Protein AF-A0A452SNN5-F1 (afdb_monomer)

Secondary structure (DSSP, 8-state):
-HHHHHHHHHHHHHHHSPPS-----TT---S-TTTTTT----TTTT-----GGGS-GGGTTS---------HHHHHHHHHHHHHHHHHHHHHHHHHHHHHHHHHHS--TT--HHHHHHSPPHHHHHH-TT---------SS--HHHHTTS-HHHHHHHHHHHHHHHHHHHH-HHHHH-HHHHHHHHHHHHHHHHHTT--

Radius of gyration: 30.34 Å; Cα contacts (8 Å, |Δi|>4): 15; chains: 1; bounding box: 54×69×65 Å

Foldseek 3Di:
DPPVVVVVVVVVCVVPDPDPDDPDDPDCPPPDPCPCVPPDDDPVVVPPPDDPPPPDPPVCPPDPDPPDVDPPVVVVVVVVVVVVVVVVVVVVVVVVVVVVVVCVVDVDPDDCVVVVVPDDDPVCVVVPPDDDDDDDDDDPDQDPVNLVVDDPVVNVVVVVVVVVVVVVCVVDVVCVVPVVVVVVVVVVVVVVVVVVVPD

Mean predicted aligned error: 21.78 Å

Sequence (199 aa):
MGKVRGLRARVHQAAVRPAGQAPSDPEWAFMNTDVFAGTKIDPGVLVQKLDPDTRSVASIRRGAEARAVLPKKEKLKLRRERWLQKIEAIKLAEQKRKAERRRRATVVVGDLQPLRDALPELLELEAGSRQPRTRGSVSSRPRPSELSRMSAAQRLQLLEEERARFRELLASPTYRASPLLAIGQQLAQQMQLDGGSEL

pLDDT: mean 75.53, std 18.13, range [40.41, 98.12]

Structure (mmCIF, N/CA/C/O backbone):
data_AF-A0A452SNN5-F1
#
_entry.id   AF-A0A452SNN5-F1
#
loop_
_atom_site.group_PDB
_atom_site.id
_atom_site.type_symbol
_atom_site.label_atom_id
_atom_site.label_alt_id
_atom_site.label_comp_id
_atom_site.label_asym_id
_atom_site.label_entity_id
_atom_site.label_seq_id
_atom_site.pdbx_PDB_ins_code
_atom_site.Cartn_x
_atom_site.Cartn_y
_atom_site.Cartn_z
_atom_site.occupancy
_atom_site.B_iso_or_equiv
_atom_site.auth_seq_id
_atom_site.auth_comp_id
_atom_site.auth_asym_id
_atom_site.auth_atom_id
_atom_site.pdbx_PDB_model_num
ATOM 1 N N . MET A 1 1 ? 26.186 -38.619 -10.088 1.00 56.72 1 MET A N 1
ATOM 2 C CA . MET A 1 1 ? 25.030 -38.331 -9.198 1.00 56.72 1 MET A CA 1
ATOM 3 C C . MET A 1 1 ? 25.377 -38.149 -7.704 1.00 56.72 1 MET A C 1
ATOM 5 O O . MET A 1 1 ? 24.543 -37.627 -6.973 1.00 56.72 1 MET A O 1
ATOM 9 N N . GLY A 1 2 ? 26.579 -38.514 -7.219 1.00 61.28 2 GLY A N 1
ATOM 10 C CA . GLY A 1 2 ? 26.913 -38.482 -5.776 1.00 61.28 2 GLY A CA 1
ATOM 11 C C . GLY A 1 2 ? 27.127 -37.096 -5.141 1.00 61.28 2 GLY A C 1
ATOM 12 O O . GLY A 1 2 ? 26.732 -36.879 -3.999 1.00 61.28 2 GLY A O 1
ATOM 13 N N . LYS A 1 3 ? 27.669 -36.120 -5.885 1.00 67.06 3 LYS A N 1
ATOM 14 C CA . LYS A 1 3 ? 28.031 -34.795 -5.333 1.00 67.06 3 LYS A CA 1
ATOM 15 C C . LYS A 1 3 ? 26.816 -33.972 -4.873 1.00 67.06 3 LYS A C 1
ATOM 17 O O . LYS A 1 3 ? 26.855 -33.322 -3.834 1.00 67.06 3 LYS A O 1
ATOM 22 N N . VAL A 1 4 ? 25.701 -34.061 -5.602 1.00 69.38 4 VAL A N 1
ATOM 23 C CA . VAL A 1 4 ? 24.467 -33.312 -5.294 1.00 69.38 4 VAL A CA 1
ATOM 24 C C . VAL A 1 4 ? 23.698 -33.929 -4.116 1.00 69.38 4 VAL A C 1
ATOM 26 O O . VAL A 1 4 ? 23.000 -33.216 -3.397 1.00 69.38 4 VAL A O 1
ATOM 29 N N . ARG A 1 5 ? 23.828 -35.245 -3.886 1.00 70.00 5 ARG A N 1
ATOM 30 C CA . ARG A 1 5 ? 23.270 -35.909 -2.692 1.00 70.00 5 ARG A CA 1
ATOM 31 C C . ARG A 1 5 ? 24.056 -35.529 -1.437 1.00 70.00 5 ARG A C 1
ATOM 33 O O . ARG A 1 5 ? 23.434 -35.202 -0.433 1.00 70.00 5 AR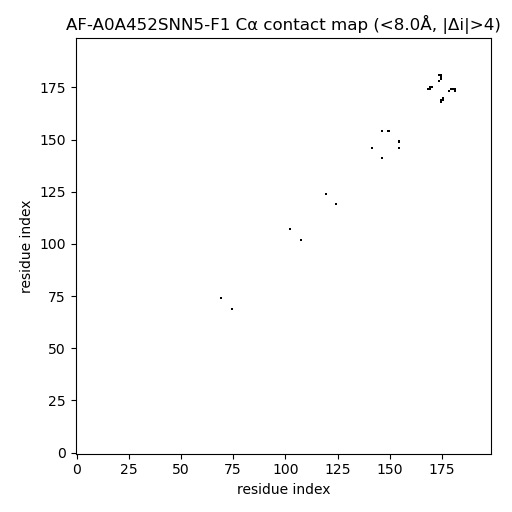G A O 1
ATOM 40 N N . GLY A 1 6 ? 25.388 -35.479 -1.521 1.00 76.31 6 GLY A N 1
ATOM 41 C CA . GLY A 1 6 ? 26.244 -35.049 -0.409 1.00 76.31 6 GLY A CA 1
ATOM 42 C C . GLY A 1 6 ? 25.978 -33.608 0.032 1.00 76.31 6 GLY A C 1
ATOM 43 O O . GLY A 1 6 ? 25.889 -33.337 1.227 1.00 76.31 6 GLY A O 1
ATOM 44 N N . LEU A 1 7 ? 25.765 -32.694 -0.922 1.00 75.75 7 LEU A N 1
ATOM 45 C CA . LEU A 1 7 ? 25.435 -31.302 -0.605 1.00 75.75 7 LEU A CA 1
ATOM 46 C C . LEU A 1 7 ? 24.075 -31.181 0.102 1.00 75.75 7 LEU A C 1
ATOM 48 O O . LEU A 1 7 ? 23.969 -30.495 1.112 1.00 75.75 7 LEU A O 1
ATOM 52 N N . ARG A 1 8 ? 23.049 -31.899 -0.378 1.00 77.06 8 ARG A N 1
ATOM 53 C CA . ARG A 1 8 ? 21.722 -31.909 0.264 1.00 77.06 8 ARG A CA 1
ATOM 54 C C . ARG A 1 8 ? 21.763 -32.500 1.670 1.00 77.06 8 ARG A C 1
ATOM 56 O O . ARG A 1 8 ? 21.151 -31.937 2.568 1.00 77.06 8 ARG A O 1
ATOM 63 N N . ALA A 1 9 ? 22.508 -33.587 1.866 1.00 76.69 9 ALA A N 1
ATOM 64 C CA . ALA A 1 9 ? 22.667 -34.204 3.179 1.00 76.69 9 ALA A CA 1
ATOM 65 C C . ALA A 1 9 ? 23.382 -33.270 4.169 1.00 76.69 9 ALA A C 1
ATOM 67 O O . ALA A 1 9 ? 22.930 -33.138 5.302 1.00 76.69 9 ALA A O 1
ATOM 68 N N . ARG A 1 10 ? 24.434 -32.560 3.734 1.00 75.38 10 ARG A N 1
ATOM 69 C CA . ARG A 1 10 ? 25.135 -31.568 4.569 1.00 75.38 10 ARG A CA 1
ATOM 70 C C . ARG A 1 10 ? 24.244 -30.397 4.970 1.00 75.38 10 ARG A C 1
ATOM 72 O O . ARG A 1 10 ? 24.232 -30.031 6.138 1.00 75.38 10 ARG A O 1
ATOM 79 N N . VAL A 1 11 ? 23.489 -29.835 4.026 1.00 77.81 11 VAL A N 1
ATOM 80 C CA . VAL A 1 11 ? 22.563 -28.726 4.318 1.00 77.81 11 VAL A CA 1
ATOM 81 C C . VAL A 1 11 ? 21.464 -29.180 5.282 1.00 77.81 11 VAL A C 1
ATOM 83 O O . VAL A 1 11 ? 21.156 -28.473 6.235 1.00 77.81 11 VAL A O 1
ATOM 86 N N . HIS A 1 12 ? 20.924 -30.384 5.088 1.00 73.50 12 HIS A N 1
ATOM 87 C CA .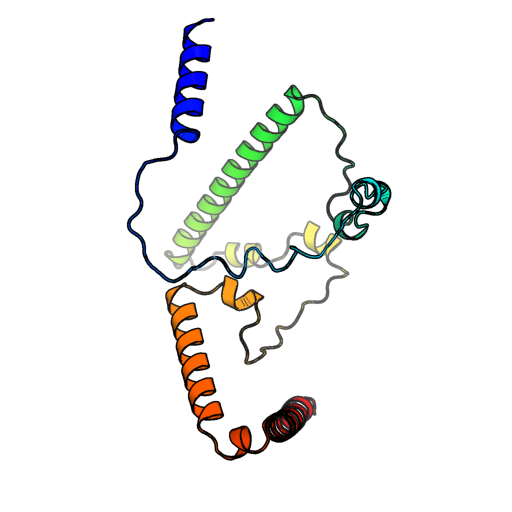 HIS A 1 12 ? 19.915 -30.943 5.985 1.00 73.50 12 HIS A CA 1
ATOM 88 C C . HIS A 1 12 ? 20.475 -31.222 7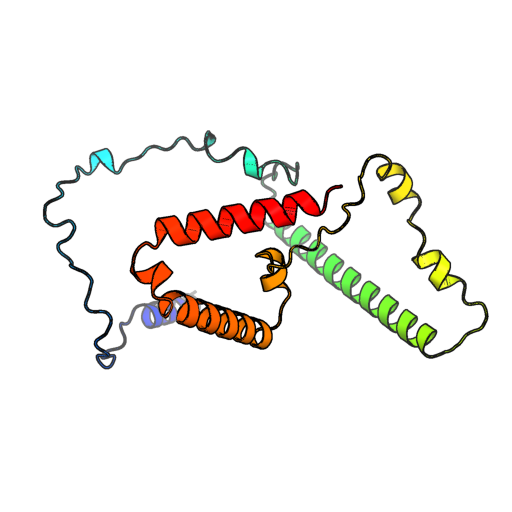.389 1.00 73.50 12 HIS A C 1
ATOM 90 O O . HIS A 1 12 ? 19.832 -30.901 8.379 1.00 73.50 12 HIS A O 1
ATOM 96 N N . GLN A 1 13 ? 21.689 -31.769 7.505 1.00 69.81 13 GLN A N 1
ATOM 97 C CA . GLN A 1 13 ? 22.331 -32.005 8.805 1.00 69.81 13 GLN A CA 1
ATOM 98 C C . GLN A 1 13 ? 22.673 -30.705 9.543 1.00 69.81 13 GLN A C 1
ATOM 100 O O . GLN A 1 13 ? 22.517 -30.651 10.759 1.00 69.81 13 GLN A O 1
ATOM 105 N N . ALA A 1 14 ? 23.090 -29.654 8.831 1.00 68.19 14 ALA A N 1
ATOM 106 C CA . ALA A 1 14 ? 23.338 -28.342 9.430 1.00 68.19 14 ALA A CA 1
ATOM 107 C C . ALA A 1 14 ? 22.052 -27.688 9.963 1.00 68.19 14 ALA A C 1
ATOM 109 O O . ALA A 1 14 ? 22.095 -27.023 10.990 1.00 68.19 14 ALA A O 1
ATOM 110 N N . ALA A 1 15 ? 20.913 -27.908 9.299 1.00 65.75 15 ALA A N 1
ATOM 111 C CA . ALA A 1 15 ? 19.620 -27.385 9.737 1.00 65.75 15 ALA A CA 1
ATOM 112 C C . ALA A 1 15 ? 19.003 -28.173 10.908 1.00 65.75 15 ALA A C 1
ATOM 114 O O . ALA A 1 15 ? 18.197 -27.627 11.653 1.00 65.75 15 ALA A O 1
ATOM 115 N N . VAL A 1 16 ? 19.354 -29.456 11.055 1.00 64.69 16 VAL A N 1
ATOM 116 C CA . VAL A 1 16 ? 18.758 -30.367 12.051 1.00 64.69 16 VAL A CA 1
ATOM 117 C C . VAL A 1 16 ? 19.615 -30.512 13.313 1.00 64.69 16 VAL A C 1
ATOM 119 O O . VAL A 1 16 ? 19.118 -30.984 14.331 1.00 64.69 16 VAL A O 1
ATOM 122 N N . ARG A 1 17 ? 20.892 -30.103 13.299 1.00 49.09 17 ARG A N 1
ATOM 123 C CA . ARG A 1 17 ? 21.737 -30.164 14.499 1.00 49.09 17 ARG A CA 1
ATOM 124 C C . ARG A 1 17 ? 21.291 -29.088 15.503 1.00 49.09 17 ARG A C 1
ATOM 126 O O . ARG A 1 17 ? 21.421 -27.907 15.185 1.00 49.09 17 ARG A O 1
ATOM 133 N N . PRO A 1 18 ? 20.822 -29.452 16.711 1.00 51.62 18 PRO A N 1
ATOM 134 C CA . PRO A 1 18 ? 20.574 -28.466 17.748 1.00 51.62 18 PRO A CA 1
ATOM 135 C C . PRO A 1 18 ? 21.928 -27.894 18.172 1.00 51.62 18 PRO A C 1
ATOM 137 O O . PRO A 1 18 ? 22.824 -28.628 18.598 1.00 51.62 18 PRO A O 1
ATOM 140 N N . ALA A 1 19 ? 22.111 -26.589 17.982 1.00 47.69 19 ALA A N 1
ATOM 141 C CA . ALA A 1 19 ? 23.232 -25.877 18.569 1.00 47.69 19 ALA A CA 1
ATOM 142 C C . ALA A 1 19 ? 23.122 -26.011 20.095 1.00 47.69 19 ALA A C 1
ATOM 144 O O . ALA A 1 19 ? 22.090 -25.687 20.682 1.00 47.69 19 ALA A O 1
ATOM 145 N N . GLY A 1 20 ? 24.163 -26.564 20.716 1.00 49.84 20 GLY A N 1
ATOM 146 C CA . GLY A 1 20 ? 24.264 -26.659 22.164 1.00 49.84 20 GLY A CA 1
ATOM 147 C C . GLY A 1 20 ? 24.297 -25.271 22.805 1.00 49.84 20 GLY A C 1
ATOM 148 O O . GLY A 1 20 ? 24.961 -24.375 22.294 1.00 49.84 20 GLY A O 1
ATOM 149 N N . GLN A 1 21 ? 23.576 -25.164 23.924 1.00 43.16 21 GLN A N 1
ATOM 150 C CA . GLN A 1 21 ? 23.606 -24.106 24.941 1.00 43.16 21 GLN A CA 1
ATOM 151 C C . GLN A 1 21 ? 23.390 -22.665 24.457 1.00 43.16 21 GLN A C 1
ATOM 153 O O . GLN A 1 21 ? 24.320 -21.904 24.210 1.00 43.16 21 GLN A O 1
ATOM 158 N N . ALA A 1 22 ? 22.114 -22.274 24.440 1.00 40.41 22 ALA A N 1
ATOM 159 C CA . ALA A 1 22 ? 21.710 -20.885 24.614 1.00 40.41 22 ALA A CA 1
ATOM 160 C C . ALA A 1 22 ? 21.852 -20.481 26.101 1.00 40.41 22 ALA A C 1
ATOM 162 O O . ALA A 1 22 ? 21.543 -21.304 26.971 1.00 40.41 22 ALA A O 1
ATOM 163 N N . PRO A 1 23 ? 22.298 -19.251 26.416 1.00 40.50 23 PRO A N 1
ATOM 164 C CA . PRO A 1 23 ? 22.186 -18.700 27.760 1.00 40.50 23 PRO A CA 1
ATOM 165 C C . PRO A 1 23 ? 20.707 -18.561 28.145 1.00 40.50 23 PRO A C 1
ATOM 167 O O . PRO A 1 23 ? 19.862 -18.173 27.339 1.00 40.50 23 PRO A O 1
ATOM 170 N N . SER A 1 24 ? 20.401 -18.946 29.380 1.00 49.66 24 SER A N 1
ATOM 171 C CA . SER A 1 24 ? 19.075 -18.896 29.984 1.00 49.66 24 SER A CA 1
ATOM 172 C C . SER A 1 24 ? 18.699 -17.458 30.346 1.00 49.66 24 SER A C 1
ATOM 174 O O . SER A 1 24 ? 19.020 -16.999 31.442 1.00 49.66 24 SER A O 1
ATOM 176 N N . ASP A 1 25 ? 17.998 -16.774 29.447 1.00 41.94 25 ASP A N 1
ATOM 177 C CA . ASP A 1 25 ? 17.208 -15.589 29.787 1.00 41.94 25 ASP A CA 1
ATOM 178 C C . ASP A 1 25 ? 15.858 -16.049 30.380 1.00 41.94 25 ASP A C 1
ATOM 180 O O . ASP A 1 25 ? 15.084 -16.737 29.702 1.00 41.94 25 ASP A O 1
ATOM 184 N N . PRO A 1 26 ? 15.555 -15.737 31.654 1.00 51.69 26 PRO A N 1
ATOM 185 C CA . PRO A 1 26 ? 14.396 -16.267 32.351 1.00 51.69 26 PRO A CA 1
ATOM 186 C C . PRO A 1 26 ? 13.210 -15.312 32.212 1.00 51.69 26 PRO A C 1
ATOM 188 O O . PRO A 1 26 ? 12.861 -14.626 33.161 1.00 51.69 26 PRO A O 1
ATOM 191 N N . GLU A 1 27 ? 12.561 -15.267 31.051 1.00 42.59 27 GLU A N 1
ATOM 192 C CA . GLU A 1 27 ? 11.244 -14.608 30.969 1.00 42.59 27 GLU A CA 1
ATOM 193 C C . GLU A 1 27 ? 10.166 -15.422 30.271 1.00 42.59 27 GLU A C 1
ATOM 195 O O . GLU A 1 27 ? 8.991 -15.105 30.417 1.00 42.59 27 GLU A O 1
ATOM 200 N N . TRP A 1 28 ? 10.500 -16.512 29.582 1.00 46.06 28 TRP A N 1
ATOM 201 C CA . TRP A 1 28 ? 9.495 -17.405 28.999 1.00 46.06 28 TRP A CA 1
ATOM 202 C C . TRP A 1 28 ? 9.578 -18.781 29.650 1.00 46.06 28 TRP A C 1
ATOM 204 O O . TRP A 1 28 ? 9.739 -19.800 28.978 1.00 46.06 28 TRP A O 1
ATOM 214 N N . ALA A 1 29 ? 9.472 -18.812 30.983 1.00 47.50 29 ALA A N 1
ATOM 215 C CA . ALA A 1 29 ? 9.060 -20.028 31.667 1.00 47.50 29 ALA A CA 1
ATOM 216 C C . ALA A 1 29 ? 7.786 -20.513 30.967 1.00 47.50 29 ALA A C 1
ATOM 218 O O . ALA A 1 29 ? 6.795 -19.785 30.908 1.00 47.50 29 ALA A O 1
ATOM 219 N N . PHE A 1 30 ? 7.876 -21.690 30.349 1.00 48.53 30 PHE A N 1
ATOM 220 C CA . PHE A 1 30 ? 6.783 -22.376 29.678 1.00 48.53 30 PHE A CA 1
ATOM 221 C C . PHE A 1 30 ? 5.504 -22.189 30.494 1.00 48.53 30 PHE A C 1
ATOM 223 O O . PHE A 1 30 ? 5.401 -22.687 31.613 1.00 48.53 30 PHE A O 1
ATOM 230 N N . MET A 1 31 ? 4.552 -21.426 29.953 1.00 51.59 31 MET A N 1
ATOM 231 C CA . MET A 1 31 ? 3.215 -21.324 30.521 1.00 51.59 31 MET A CA 1
ATOM 232 C C . MET A 1 31 ? 2.672 -22.752 30.613 1.00 51.59 31 MET A C 1
ATOM 234 O O . MET A 1 31 ? 2.448 -23.368 29.576 1.00 51.59 31 MET A O 1
ATOM 238 N N . ASN A 1 32 ? 2.584 -23.270 31.842 1.00 61.81 32 ASN A N 1
ATOM 239 C CA . ASN A 1 32 ? 2.042 -24.566 32.256 1.00 61.81 32 ASN A CA 1
ATOM 240 C C . ASN A 1 32 ? 1.945 -25.625 31.143 1.00 61.81 32 ASN A C 1
ATOM 242 O O . ASN A 1 32 ? 0.972 -25.674 30.389 1.00 61.81 32 ASN A O 1
ATOM 246 N N . THR A 1 33 ? 2.885 -26.569 31.120 1.00 62.19 33 THR A N 1
ATOM 247 C CA . THR A 1 33 ? 2.745 -27.812 30.337 1.00 62.19 33 THR A CA 1
ATOM 248 C C . THR A 1 33 ? 1.530 -28.655 30.757 1.00 62.19 33 THR A C 1
ATOM 250 O O . THR A 1 33 ? 1.170 -29.593 30.052 1.00 62.19 33 THR A O 1
ATOM 253 N N . ASP A 1 34 ? 0.850 -28.275 31.843 1.00 67.19 34 ASP A N 1
ATOM 254 C CA . ASP A 1 34 ? -0.263 -29.009 32.444 1.00 67.19 34 ASP A CA 1
ATOM 255 C C . ASP A 1 34 ? -1.667 -28.487 32.090 1.00 67.19 34 ASP A C 1
ATOM 257 O O . ASP A 1 34 ? -2.656 -29.027 32.582 1.00 67.19 34 ASP A O 1
ATOM 261 N N . VAL A 1 35 ? -1.814 -27.497 31.196 1.00 72.44 35 VAL A N 1
ATOM 262 C CA . VAL A 1 35 ? -3.151 -26.984 30.801 1.00 72.44 35 VAL A CA 1
ATOM 263 C C . VAL A 1 35 ? -4.044 -28.077 30.182 1.00 72.44 35 VAL A C 1
ATOM 265 O O . VAL A 1 35 ? -5.265 -28.031 30.311 1.00 72.44 35 VAL A O 1
ATOM 268 N N . PHE A 1 36 ? -3.443 -29.095 29.559 1.00 70.06 36 PHE A N 1
ATOM 269 C CA . PHE A 1 36 ? -4.148 -30.203 28.899 1.00 70.06 36 PHE A CA 1
ATOM 270 C C . PHE A 1 36 ? -3.949 -31.563 29.589 1.00 70.06 36 PHE A C 1
ATOM 272 O O . PHE A 1 36 ? -4.380 -32.588 29.063 1.00 70.06 36 PHE A O 1
ATOM 279 N N . ALA A 1 37 ? -3.338 -31.605 30.779 1.00 74.38 37 ALA A N 1
ATOM 280 C CA . ALA A 1 37 ? -3.015 -32.862 31.464 1.00 74.38 37 ALA A CA 1
ATOM 281 C C . ALA A 1 37 ? -4.260 -33.710 31.814 1.00 74.38 37 ALA A C 1
ATOM 283 O O . ALA A 1 37 ? -4.172 -34.931 31.925 1.00 74.38 37 ALA A O 1
ATOM 284 N N . GLY A 1 38 ? -5.436 -33.080 31.936 1.00 73.19 38 GLY A N 1
ATOM 285 C CA . GLY A 1 38 ? -6.717 -33.759 32.166 1.00 73.19 38 GLY A CA 1
ATOM 286 C C . GLY A 1 38 ? -7.549 -34.041 30.910 1.00 73.19 38 GLY A C 1
ATOM 287 O O . GLY A 1 38 ? -8.585 -34.700 31.006 1.00 73.19 38 GLY A O 1
ATOM 288 N N . THR A 1 39 ? -7.149 -33.556 29.730 1.00 78.12 39 THR A N 1
ATOM 289 C CA . THR A 1 39 ? -7.975 -33.702 28.525 1.00 78.12 39 THR A CA 1
ATOM 290 C C . THR A 1 39 ? -7.695 -35.029 27.828 1.00 78.12 39 THR A C 1
ATOM 292 O O . THR A 1 39 ? -6.669 -35.199 27.173 1.00 78.12 39 THR A O 1
ATOM 295 N N . LYS A 1 40 ? -8.631 -35.976 27.937 1.00 81.00 40 LYS A N 1
ATOM 296 C CA . LYS A 1 40 ? -8.633 -37.205 27.133 1.00 81.00 40 LYS A CA 1
ATOM 297 C C . LYS A 1 40 ? -9.310 -36.909 25.798 1.00 81.00 40 LYS A C 1
ATOM 299 O O . LYS A 1 40 ? -10.534 -36.927 25.713 1.00 81.00 40 LYS A O 1
ATOM 304 N N . ILE A 1 41 ? -8.521 -36.591 24.777 1.00 79.56 41 ILE A N 1
ATOM 305 C CA . ILE A 1 41 ? -9.037 -36.385 23.422 1.00 79.56 41 ILE A CA 1
ATOM 306 C C . ILE A 1 41 ? -8.923 -37.708 22.664 1.00 79.56 41 ILE A C 1
ATOM 308 O O . ILE A 1 41 ? -7.826 -38.235 22.490 1.00 79.56 41 ILE A O 1
ATOM 312 N N . ASP A 1 42 ? -10.057 -38.252 22.234 1.00 82.44 42 ASP A N 1
ATOM 313 C CA . ASP A 1 42 ? -10.099 -39.458 21.409 1.00 82.44 42 ASP A CA 1
ATOM 314 C C . ASP A 1 42 ? -9.552 -39.141 19.997 1.00 82.44 42 ASP A C 1
ATOM 316 O O . ASP A 1 42 ? -10.047 -38.200 19.359 1.00 82.44 42 ASP A O 1
ATOM 320 N N . PRO A 1 43 ? -8.547 -39.882 19.479 1.00 76.06 43 PRO A N 1
ATOM 321 C CA . PRO A 1 43 ? -7.979 -39.675 18.143 1.00 76.06 43 PRO A CA 1
ATOM 322 C C . PRO A 1 43 ? -9.020 -39.634 17.014 1.00 76.06 43 PRO A C 1
ATOM 324 O O . PRO A 1 43 ? -8.770 -38.991 15.994 1.00 76.06 43 PRO A O 1
ATOM 327 N N . GLY A 1 44 ? -10.190 -40.263 17.185 1.00 75.75 44 GLY A N 1
ATOM 328 C CA . GLY A 1 44 ? -11.280 -40.217 16.204 1.00 75.75 44 GLY A CA 1
ATOM 329 C C . GLY A 1 44 ? -11.889 -38.822 15.999 1.00 75.75 44 GLY A C 1
ATOM 330 O O . GLY A 1 44 ? -12.291 -38.489 14.885 1.00 75.75 44 GLY A O 1
ATOM 331 N N . VAL A 1 45 ? -11.896 -37.974 17.034 1.00 72.75 45 VAL A N 1
ATOM 332 C CA . VAL A 1 45 ? -12.484 -36.618 16.996 1.00 72.75 45 VAL A CA 1
ATOM 333 C C . VAL A 1 45 ? -11.566 -35.621 16.279 1.00 72.75 45 VAL A C 1
ATOM 335 O O . VAL A 1 45 ? -12.035 -34.647 15.693 1.00 72.75 45 VAL A O 1
ATOM 338 N N . LEU A 1 46 ? -10.253 -35.882 16.256 1.00 73.69 46 LEU A N 1
ATOM 339 C CA . LEU A 1 46 ? -9.282 -35.046 15.538 1.00 73.69 46 LEU A CA 1
ATOM 340 C C . LEU A 1 46 ? -9.381 -35.202 14.018 1.00 73.69 46 LEU A C 1
ATOM 342 O O . LEU A 1 46 ? -8.838 -34.383 13.273 1.00 73.69 46 LEU A O 1
ATOM 346 N N . VAL A 1 47 ? -10.063 -36.240 13.533 1.00 78.62 47 VAL A N 1
ATOM 347 C CA . VAL A 1 47 ? -10.264 -36.459 12.102 1.00 78.62 47 VAL A CA 1
ATOM 348 C C . VAL A 1 47 ? -11.446 -35.613 11.631 1.00 78.62 47 VAL A C 1
ATOM 350 O O . VAL A 1 47 ? -12.500 -36.114 11.248 1.00 78.62 47 VAL A O 1
ATOM 353 N N . GLN A 1 48 ? -11.262 -34.294 11.634 1.00 74.19 48 GLN A N 1
ATOM 354 C CA . GLN A 1 48 ? -12.216 -33.376 11.029 1.00 74.19 48 GLN A CA 1
ATOM 355 C C . GLN A 1 48 ? -12.135 -33.517 9.500 1.00 74.19 48 GLN A C 1
ATOM 357 O O . GLN A 1 48 ? -11.266 -32.941 8.840 1.00 74.19 48 GLN A O 1
ATOM 362 N N . LYS A 1 49 ? -13.031 -34.321 8.918 1.00 71.75 49 LYS A N 1
ATOM 363 C CA . LYS A 1 49 ? -13.231 -34.401 7.465 1.00 71.75 49 LYS A CA 1
ATOM 364 C C . LYS A 1 49 ? -13.927 -33.109 7.011 1.00 71.75 49 LYS A C 1
ATOM 366 O O . LYS A 1 49 ? -15.147 -33.048 6.963 1.00 71.75 49 LYS A O 1
ATOM 371 N N . LEU A 1 50 ? -13.161 -32.046 6.752 1.00 64.75 50 LEU A N 1
ATOM 372 C CA . LEU A 1 50 ? -13.699 -30.865 6.070 1.00 64.75 50 LEU A CA 1
ATOM 373 C C . LEU A 1 50 ? -13.890 -31.180 4.586 1.00 64.75 50 LEU A C 1
ATOM 375 O O . LEU A 1 50 ? -12.918 -31.518 3.905 1.00 64.75 50 LEU A O 1
ATOM 379 N N . ASP A 1 51 ? -15.107 -30.977 4.085 1.00 66.69 51 ASP A N 1
ATOM 380 C CA . ASP A 1 51 ? -15.363 -30.955 2.650 1.00 66.69 51 ASP A CA 1
ATOM 381 C C . ASP A 1 51 ? -14.612 -29.782 1.998 1.00 66.69 51 ASP A C 1
ATOM 383 O O . ASP A 1 51 ? -14.691 -28.642 2.473 1.00 66.69 51 ASP A O 1
ATOM 387 N N . PRO A 1 52 ? -13.870 -30.020 0.904 1.00 60.22 52 PRO A N 1
ATOM 388 C CA . PRO A 1 52 ? -13.044 -28.997 0.266 1.00 60.22 52 PRO A CA 1
ATOM 389 C C . PRO A 1 52 ? -13.855 -27.828 -0.323 1.00 60.22 52 PRO A C 1
ATOM 391 O O . PRO A 1 52 ? -13.291 -26.749 -0.512 1.00 60.22 52 PRO A O 1
ATOM 394 N N . ASP A 1 53 ? -15.161 -28.005 -0.546 1.00 58.38 53 ASP A N 1
ATOM 395 C CA . ASP A 1 53 ? -16.012 -27.048 -1.268 1.00 58.38 53 ASP A CA 1
ATOM 396 C C . ASP A 1 53 ? -16.675 -25.969 -0.399 1.00 58.38 53 ASP A C 1
ATOM 398 O O . ASP A 1 53 ? -17.219 -24.999 -0.923 1.00 58.38 53 ASP A O 1
ATOM 402 N N . THR A 1 54 ? -16.580 -26.045 0.930 1.00 55.28 54 THR A N 1
ATOM 403 C CA . THR A 1 54 ? -17.111 -24.994 1.828 1.00 55.28 54 THR A CA 1
ATOM 404 C C . THR A 1 54 ? -16.084 -23.917 2.187 1.00 55.28 54 THR A C 1
ATOM 406 O O . THR A 1 54 ? -16.376 -22.975 2.929 1.00 55.28 54 THR A O 1
ATOM 409 N N . ARG A 1 55 ? -14.872 -23.977 1.618 1.00 53.75 55 ARG A N 1
ATOM 410 C CA . ARG A 1 55 ? -13.857 -22.930 1.784 1.00 53.75 55 ARG A CA 1
ATOM 411 C C . ARG A 1 55 ? -14.136 -21.728 0.875 1.00 53.75 55 ARG A C 1
ATOM 413 O O . ARG A 1 55 ? -13.594 -21.592 -0.213 1.00 53.75 55 ARG A O 1
ATOM 420 N N . SER A 1 56 ? -14.872 -20.760 1.415 1.00 50.59 56 SER A N 1
ATOM 421 C CA . SER A 1 56 ? -14.794 -19.330 1.065 1.00 50.59 56 SER A CA 1
ATOM 422 C C . SER A 1 56 ? -15.124 -18.927 -0.390 1.00 50.59 56 SER A C 1
ATOM 424 O O . SER A 1 56 ? -14.255 -18.625 -1.207 1.00 50.59 56 SER A O 1
ATOM 426 N N . VAL A 1 57 ? -16.412 -18.711 -0.664 1.00 52.19 57 VAL A N 1
ATOM 427 C CA . VAL A 1 57 ? -16.914 -17.992 -1.859 1.00 52.19 57 VAL A CA 1
ATOM 428 C C . VAL A 1 57 ? -16.351 -16.554 -1.968 1.00 52.19 57 VAL A C 1
ATOM 430 O O . VAL A 1 57 ? -16.350 -15.943 -3.037 1.00 52.19 57 VAL A O 1
ATOM 433 N N . ALA A 1 58 ? -15.810 -16.001 -0.876 1.00 47.47 58 ALA A N 1
ATOM 434 C CA . ALA A 1 58 ? -15.297 -14.632 -0.813 1.00 47.47 58 ALA A CA 1
ATOM 435 C C . ALA A 1 58 ? -13.996 -14.387 -1.607 1.00 47.47 58 ALA A C 1
ATOM 437 O O . ALA A 1 58 ? -13.731 -13.248 -1.986 1.00 47.47 58 ALA A O 1
ATOM 438 N N . SER A 1 59 ? -13.194 -15.417 -1.907 1.00 51.50 59 SER A N 1
ATOM 439 C CA . SER A 1 59 ? -11.920 -15.235 -2.632 1.00 51.50 59 SER A CA 1
ATOM 440 C C . SER A 1 59 ? -12.031 -15.374 -4.160 1.00 51.50 59 SER A C 1
ATOM 442 O O . SER A 1 59 ? -11.093 -15.037 -4.879 1.00 51.50 59 SER A O 1
ATOM 444 N N . ILE A 1 60 ? -13.192 -15.796 -4.676 1.00 49.66 60 ILE A N 1
ATOM 445 C CA . ILE A 1 60 ? -13.405 -16.108 -6.102 1.00 49.66 60 ILE A CA 1
ATOM 446 C C . ILE A 1 60 ? -13.658 -14.847 -6.955 1.00 49.66 60 ILE A C 1
ATOM 448 O O . ILE A 1 60 ? -13.451 -14.857 -8.166 1.00 49.66 60 ILE A O 1
ATOM 452 N N . ARG A 1 61 ? -14.048 -13.712 -6.359 1.00 47.69 61 ARG A N 1
ATOM 453 C CA . ARG A 1 61 ? -14.526 -12.540 -7.125 1.00 47.69 61 ARG A CA 1
ATOM 454 C C . ARG A 1 61 ? -13.450 -11.633 -7.740 1.00 47.69 61 ARG A C 1
ATOM 456 O O . ARG A 1 61 ? -13.799 -10.574 -8.253 1.00 47.69 61 ARG A O 1
ATOM 463 N N . ARG A 1 62 ? -12.159 -11.986 -7.738 1.00 47.69 62 ARG A N 1
ATOM 464 C CA . ARG A 1 62 ? -11.142 -11.149 -8.409 1.00 47.69 62 ARG A CA 1
ATOM 465 C C . ARG A 1 62 ? -10.170 -11.966 -9.258 1.00 47.69 62 ARG A C 1
ATOM 467 O O . ARG A 1 62 ? -9.043 -12.229 -8.855 1.00 47.69 62 ARG A O 1
ATOM 474 N N . GLY A 1 63 ? -10.631 -12.326 -10.456 1.00 46.69 63 GLY A N 1
ATOM 475 C CA . GLY A 1 6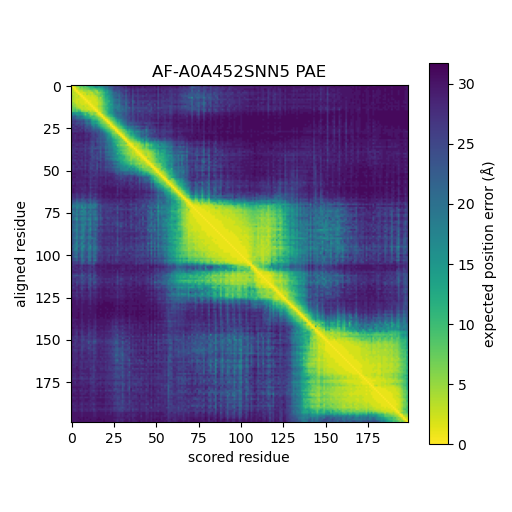3 ? -9.815 -12.911 -11.522 1.00 46.69 63 GLY A CA 1
ATOM 476 C C . GLY A 1 63 ? -10.408 -14.208 -12.052 1.00 46.69 63 GLY A C 1
ATOM 477 O O . GLY A 1 63 ? -9.889 -15.283 -11.762 1.00 46.69 63 GLY A O 1
ATOM 478 N N . ALA A 1 64 ? -11.499 -14.092 -12.810 1.00 42.34 64 ALA A N 1
ATOM 479 C CA . ALA A 1 64 ? -12.190 -15.188 -13.479 1.00 42.34 64 ALA A CA 1
ATOM 480 C C . ALA A 1 64 ? -11.393 -15.713 -14.686 1.00 42.34 64 ALA A C 1
ATOM 482 O O . ALA A 1 64 ? -11.852 -15.682 -15.818 1.00 42.34 64 ALA A O 1
ATOM 483 N N . GLU A 1 65 ? -10.199 -16.230 -14.433 1.00 52.66 65 GLU A N 1
ATOM 484 C CA . GLU A 1 65 ? -9.669 -17.312 -15.245 1.00 52.66 65 GLU A CA 1
ATOM 485 C C . GLU A 1 65 ? -9.501 -18.472 -14.281 1.00 52.66 65 GLU A C 1
ATOM 487 O O . GLU A 1 65 ? -8.566 -18.497 -13.472 1.00 52.66 65 GLU A O 1
ATOM 492 N N . ALA A 1 66 ? -10.466 -19.400 -14.315 1.00 52.56 66 ALA A N 1
ATOM 493 C CA . ALA A 1 66 ? -10.296 -20.726 -13.742 1.00 52.56 66 ALA A CA 1
ATOM 494 C C . ALA A 1 66 ? -8.894 -21.164 -14.147 1.00 52.56 66 ALA A C 1
ATOM 496 O O . ALA A 1 66 ? -8.622 -21.247 -15.342 1.00 52.56 66 ALA A O 1
ATOM 497 N N . ARG A 1 67 ? -7.967 -21.281 -13.184 1.00 56.00 67 ARG A N 1
ATOM 498 C CA . ARG A 1 67 ? -6.558 -21.536 -13.485 1.00 56.00 67 ARG A CA 1
ATOM 499 C C . ARG A 1 67 ? -6.479 -22.908 -14.130 1.00 56.00 67 ARG A C 1
ATOM 501 O O . ARG A 1 67 ? -6.256 -23.895 -13.433 1.00 56.00 67 ARG A O 1
ATOM 508 N N . ALA A 1 68 ? -6.663 -22.949 -15.448 1.00 69.56 68 ALA A N 1
ATOM 509 C CA . ALA A 1 68 ? -6.437 -24.110 -16.268 1.00 69.56 68 ALA A CA 1
ATOM 510 C C . ALA A 1 68 ? -5.070 -24.618 -15.841 1.00 69.56 68 ALA A C 1
ATOM 512 O O . ALA A 1 68 ? -4.126 -23.832 -15.664 1.00 69.56 68 ALA A O 1
ATOM 513 N N . VAL A 1 69 ? -4.982 -25.904 -15.514 1.00 75.75 69 VAL A N 1
ATOM 514 C CA . VAL A 1 69 ? -3.746 -26.485 -15.004 1.00 75.75 69 VAL A CA 1
ATOM 515 C C . VAL A 1 69 ? -2.775 -26.550 -16.179 1.00 75.75 69 VAL A C 1
ATOM 517 O O . VAL A 1 69 ? -2.595 -27.581 -16.808 1.00 75.75 69 VAL A O 1
ATOM 520 N N . LEU A 1 70 ? -2.155 -25.409 -16.492 1.00 78.62 70 LEU A N 1
ATOM 521 C CA . LEU A 1 70 ? -1.253 -25.282 -17.621 1.00 78.62 70 LEU A CA 1
ATOM 522 C C . LEU A 1 70 ? -0.014 -26.147 -17.360 1.00 78.62 70 LEU A C 1
ATOM 524 O O . LEU A 1 70 ? 0.457 -26.223 -16.206 1.00 78.62 70 LEU A O 1
ATOM 528 N N . PRO A 1 71 ? 0.553 -26.774 -18.399 1.00 93.00 71 PRO A N 1
ATOM 529 C CA . PRO A 1 71 ? 1.800 -27.506 -18.289 1.00 93.00 71 PRO A CA 1
ATOM 530 C C . PRO A 1 71 ? 2.923 -26.603 -17.758 1.00 93.00 71 PRO A C 1
ATOM 532 O O . PRO A 1 71 ? 2.979 -25.392 -17.989 1.00 93.00 71 PRO A O 1
ATOM 535 N N . LYS A 1 72 ? 3.870 -27.201 -17.022 1.00 92.56 72 LYS A N 1
ATOM 536 C CA . LYS A 1 72 ? 4.975 -26.484 -16.349 1.00 92.56 72 LYS A CA 1
ATOM 537 C C . LYS A 1 72 ? 5.778 -25.584 -17.302 1.00 92.56 72 LYS A C 1
ATOM 539 O O . LYS A 1 72 ? 6.240 -24.524 -16.882 1.00 92.56 72 LYS A O 1
ATOM 544 N N . LYS A 1 73 ? 5.920 -25.990 -18.571 1.00 94.69 73 LYS A N 1
ATOM 545 C CA . LYS A 1 73 ? 6.607 -25.219 -19.622 1.00 94.69 73 LYS A CA 1
ATOM 546 C C . LYS A 1 73 ? 5.896 -23.894 -19.914 1.00 94.69 73 LYS A C 1
ATOM 548 O O . LYS A 1 73 ? 6.548 -22.856 -19.933 1.00 94.69 73 LYS A O 1
ATOM 553 N N . GLU A 1 74 ? 4.578 -23.915 -20.068 1.00 92.81 74 GLU A N 1
ATOM 554 C CA . GLU A 1 74 ? 3.775 -22.712 -20.324 1.00 92.81 74 GLU A CA 1
ATOM 555 C C . GLU A 1 74 ? 3.756 -21.789 -19.110 1.00 92.81 74 GLU A C 1
ATOM 557 O O . GLU A 1 74 ? 3.985 -20.591 -19.237 1.00 92.81 74 GLU A O 1
ATOM 562 N N . LYS A 1 75 ? 3.635 -22.349 -17.901 1.00 93.75 75 LYS A N 1
ATOM 563 C CA . LYS A 1 75 ? 3.737 -21.563 -16.661 1.00 93.75 75 LYS A CA 1
ATOM 564 C C . LYS A 1 75 ? 5.077 -20.833 -16.536 1.00 93.75 75 LYS A C 1
ATOM 566 O O . LYS A 1 75 ? 5.112 -19.727 -16.004 1.00 93.75 75 LYS A O 1
ATOM 571 N N . LEU A 1 76 ? 6.178 -21.435 -16.990 1.00 94.94 76 LEU A N 1
ATOM 572 C CA . LEU A 1 76 ? 7.493 -20.791 -16.971 1.00 94.94 76 LEU A CA 1
ATOM 573 C C . LEU A 1 76 ? 7.601 -19.677 -18.022 1.00 94.94 76 LEU A C 1
ATOM 575 O O . LEU A 1 76 ? 8.124 -18.609 -17.706 1.00 94.94 76 LEU A O 1
ATOM 579 N N . LYS A 1 77 ? 7.072 -19.899 -19.233 1.00 96.44 77 LYS A N 1
ATOM 580 C CA . LYS A 1 77 ? 7.006 -18.874 -20.288 1.00 96.44 77 LYS A CA 1
ATOM 581 C C . LYS A 1 77 ? 6.189 -17.666 -19.839 1.00 96.44 77 LYS A C 1
ATOM 583 O O . LYS A 1 77 ? 6.723 -16.564 -19.820 1.00 96.44 77 LYS A O 1
ATOM 588 N N . LEU A 1 78 ? 4.987 -17.896 -19.311 1.00 95.38 78 LEU A N 1
ATOM 589 C CA . LEU A 1 78 ? 4.126 -16.838 -18.779 1.00 95.38 78 LEU A CA 1
ATOM 590 C C . LEU A 1 78 ? 4.796 -16.058 -17.645 1.00 95.38 78 LEU A C 1
ATOM 592 O O . LEU A 1 78 ? 4.656 -14.843 -17.555 1.00 95.38 78 LEU A O 1
ATOM 596 N N . ARG A 1 79 ? 5.549 -16.730 -16.763 1.00 95.50 79 ARG A N 1
ATOM 597 C CA . ARG A 1 79 ? 6.329 -16.032 -15.727 1.00 95.50 79 ARG A CA 1
ATOM 598 C C . ARG A 1 79 ? 7.395 -15.130 -16.340 1.00 95.50 79 ARG A C 1
ATOM 600 O O . ARG A 1 79 ? 7.541 -14.002 -15.880 1.00 95.50 79 ARG A O 1
ATOM 607 N N . ARG A 1 80 ? 8.122 -15.608 -17.354 1.00 97.25 80 ARG A N 1
ATOM 608 C CA . ARG A 1 80 ? 9.143 -14.822 -18.059 1.00 97.25 80 ARG A CA 1
ATOM 609 C C . ARG A 1 80 ? 8.522 -13.630 -18.783 1.00 97.25 80 ARG A C 1
ATOM 611 O O . ARG A 1 80 ? 9.037 -12.530 -18.654 1.00 97.25 80 ARG A O 1
ATOM 618 N N . GLU A 1 81 ? 7.422 -13.834 -19.493 1.00 97.12 81 GLU A N 1
ATOM 619 C CA . GLU A 1 81 ? 6.708 -12.778 -20.217 1.00 97.12 81 GLU A CA 1
ATOM 620 C C . GLU A 1 81 ? 6.178 -11.713 -19.261 1.00 97.12 81 GLU A C 1
ATOM 622 O O . GLU A 1 81 ? 6.492 -10.541 -19.425 1.00 97.12 81 GLU A O 1
ATOM 627 N N . ARG A 1 82 ? 5.492 -12.114 -18.183 1.00 97.12 82 ARG A N 1
ATOM 628 C CA . ARG A 1 82 ? 5.032 -11.182 -17.139 1.00 97.12 82 ARG A CA 1
ATOM 629 C C . ARG A 1 82 ? 6.189 -10.423 -16.492 1.00 97.12 82 ARG A C 1
ATOM 631 O O . ARG A 1 82 ? 6.050 -9.255 -16.143 1.00 97.12 82 ARG A O 1
ATOM 638 N N . TRP A 1 83 ? 7.333 -11.080 -16.312 1.00 97.44 83 TRP A N 1
ATOM 639 C CA . TRP A 1 83 ? 8.534 -10.438 -15.786 1.00 97.44 83 TRP A CA 1
ATOM 640 C C . TRP A 1 83 ? 9.109 -9.403 -16.762 1.00 97.44 83 TRP A C 1
ATOM 642 O O . TRP A 1 83 ? 9.433 -8.295 -16.342 1.00 97.44 83 TRP A O 1
ATOM 652 N N . LEU A 1 84 ? 9.186 -9.726 -18.057 1.00 98.00 84 LEU A N 1
ATOM 653 C CA . LEU A 1 84 ? 9.627 -8.796 -19.100 1.00 98.00 84 LEU A CA 1
ATOM 654 C C . LEU A 1 84 ? 8.675 -7.602 -19.230 1.00 98.00 84 LEU A C 1
ATOM 656 O O . LEU A 1 84 ? 9.136 -6.467 -19.168 1.00 98.00 84 LEU A O 1
ATOM 660 N N . GLN A 1 85 ? 7.364 -7.846 -19.268 1.00 97.50 85 GLN A N 1
ATOM 661 C CA . GLN A 1 85 ? 6.336 -6.799 -19.268 1.00 97.50 85 GLN A CA 1
ATOM 662 C C . GLN A 1 85 ? 6.472 -5.873 -18.058 1.00 97.50 85 GLN A C 1
ATOM 664 O O . GLN A 1 85 ? 6.394 -4.654 -18.188 1.00 97.50 85 GLN A O 1
ATOM 669 N N . LYS A 1 86 ? 6.730 -6.430 -16.868 1.00 98.12 86 LYS A N 1
ATOM 670 C CA . LYS A 1 86 ? 6.964 -5.627 -15.663 1.00 98.12 86 LYS A CA 1
ATOM 671 C C . LYS A 1 86 ? 8.213 -4.753 -15.799 1.00 98.12 86 LYS A C 1
ATOM 673 O O . LYS A 1 86 ? 8.176 -3.590 -15.408 1.00 98.12 86 LYS A O 1
ATOM 678 N N . ILE A 1 87 ? 9.306 -5.292 -16.339 1.00 97.56 87 ILE A N 1
ATOM 679 C CA . ILE A 1 87 ? 10.532 -4.519 -16.589 1.00 97.56 87 ILE A CA 1
ATOM 680 C C . ILE A 1 87 ? 10.259 -3.388 -17.583 1.00 97.56 87 ILE A C 1
ATOM 682 O O . ILE A 1 87 ? 10.673 -2.256 -17.345 1.00 97.56 87 ILE A O 1
ATOM 686 N N . GLU A 1 88 ? 9.572 -3.677 -18.684 1.00 97.56 88 GLU A N 1
ATOM 687 C CA . GLU A 1 88 ? 9.226 -2.687 -19.706 1.00 97.56 88 GLU A CA 1
ATOM 688 C C . GLU A 1 88 ? 8.326 -1.587 -19.141 1.00 97.56 88 GLU A C 1
ATOM 690 O O . GLU A 1 88 ? 8.624 -0.410 -19.329 1.00 97.56 88 GLU A O 1
ATOM 695 N N . ALA A 1 89 ? 7.306 -1.945 -18.357 1.00 97.31 89 ALA A N 1
ATOM 696 C CA . ALA A 1 89 ? 6.436 -0.985 -17.684 1.00 97.31 89 ALA A CA 1
ATOM 697 C C . ALA A 1 89 ? 7.217 -0.059 -16.735 1.00 97.31 89 ALA A C 1
ATOM 699 O O . ALA A 1 89 ? 6.999 1.152 -16.741 1.00 97.31 89 ALA A O 1
ATOM 700 N N . ILE A 1 90 ? 8.169 -0.601 -15.962 1.00 97.06 90 ILE A N 1
ATOM 701 C CA . ILE A 1 90 ? 9.043 0.200 -15.088 1.00 97.06 90 ILE A CA 1
ATOM 702 C C . ILE A 1 90 ? 9.915 1.144 -15.921 1.00 97.06 90 ILE A C 1
ATOM 704 O O . ILE A 1 90 ? 9.963 2.335 -15.628 1.00 97.06 90 ILE A O 1
ATOM 708 N N . LYS A 1 91 ? 10.551 0.650 -16.992 1.00 97.94 91 LYS A N 1
ATOM 709 C CA . LYS A 1 91 ? 11.378 1.479 -17.886 1.00 97.94 91 LYS A CA 1
ATOM 710 C C . LYS A 1 91 ? 10.575 2.615 -18.515 1.00 97.94 91 LYS A C 1
ATOM 712 O O . LYS A 1 91 ? 11.046 3.749 -18.541 1.00 97.94 91 LYS A O 1
ATOM 717 N N . LEU A 1 92 ? 9.367 2.332 -19.002 1.00 97.19 92 LEU A N 1
ATOM 718 C CA . LEU A 1 92 ? 8.480 3.341 -19.582 1.00 97.19 92 LEU A CA 1
ATOM 719 C C . LEU A 1 92 ? 8.063 4.382 -18.536 1.00 97.19 92 LEU A C 1
ATOM 721 O O . LEU A 1 92 ? 8.132 5.580 -18.807 1.00 97.19 92 LEU A O 1
ATOM 725 N N . ALA A 1 93 ? 7.697 3.951 -17.326 1.00 95.19 93 ALA A N 1
ATOM 726 C CA . ALA A 1 93 ? 7.362 4.857 -16.230 1.00 95.19 93 ALA A CA 1
ATOM 727 C C . ALA A 1 93 ? 8.556 5.744 -15.824 1.00 95.19 93 ALA A C 1
ATOM 729 O O . ALA A 1 93 ? 8.400 6.948 -15.619 1.00 95.19 93 ALA A O 1
ATOM 730 N N . GLU A 1 94 ? 9.767 5.184 -15.763 1.00 96.56 94 GLU A N 1
ATOM 731 C CA . GLU A 1 94 ? 10.995 5.935 -15.483 1.00 96.56 94 GLU A CA 1
ATOM 732 C C . GLU A 1 94 ? 11.326 6.949 -16.582 1.00 96.56 94 GLU A C 1
ATOM 734 O O . GLU A 1 94 ? 11.690 8.089 -16.278 1.00 96.56 94 GLU A O 1
ATOM 739 N N . GLN A 1 95 ? 11.166 6.571 -17.854 1.00 95.94 95 GLN A N 1
ATOM 740 C CA . GLN A 1 95 ? 11.347 7.479 -18.986 1.00 95.94 95 GLN A CA 1
ATOM 741 C C . GLN A 1 95 ? 10.346 8.635 -18.942 1.00 95.94 95 GLN A C 1
ATOM 743 O O . GLN A 1 95 ? 10.769 9.789 -19.039 1.00 95.94 95 GLN A O 1
ATOM 748 N N . LYS A 1 96 ? 9.055 8.349 -18.716 1.00 91.94 96 LYS A N 1
ATOM 749 C CA . LYS A 1 96 ? 8.010 9.373 -18.544 1.00 91.94 96 LYS A CA 1
ATOM 750 C C . LYS A 1 96 ? 8.360 10.329 -17.404 1.00 91.94 96 LYS A C 1
ATOM 752 O O . LYS A 1 96 ? 8.414 11.536 -17.617 1.00 91.94 96 LYS A O 1
ATOM 757 N N . ARG A 1 97 ? 8.736 9.803 -16.234 1.00 91.94 97 ARG A N 1
ATOM 758 C CA . ARG A 1 97 ? 9.155 10.610 -15.074 1.00 91.94 97 ARG A CA 1
ATOM 759 C C . ARG A 1 97 ? 10.373 11.486 -15.375 1.00 91.94 97 ARG A C 1
ATOM 761 O O . ARG A 1 97 ? 10.449 12.627 -14.924 1.00 91.94 97 ARG A O 1
ATOM 768 N N . LYS A 1 98 ? 11.366 10.971 -16.108 1.00 94.12 98 LYS A N 1
ATOM 769 C CA . LYS A 1 98 ? 12.555 11.745 -16.500 1.00 94.12 98 LYS A CA 1
ATOM 770 C C . LYS A 1 98 ? 12.200 12.847 -17.498 1.00 94.12 98 LYS A C 1
ATOM 772 O O . LYS A 1 98 ? 12.709 13.957 -17.360 1.00 94.12 98 LYS A O 1
ATOM 777 N N . ALA A 1 99 ? 11.345 12.552 -18.475 1.00 89.62 99 ALA A N 1
ATOM 778 C CA . ALA A 1 99 ? 10.852 13.533 -19.435 1.00 89.62 99 ALA A CA 1
ATOM 779 C C . ALA A 1 99 ? 10.051 14.636 -18.732 1.00 89.62 99 ALA A C 1
ATOM 781 O O . ALA A 1 99 ? 10.332 15.811 -18.935 1.00 89.62 99 ALA A O 1
ATOM 782 N N . GLU A 1 100 ? 9.148 14.267 -17.828 1.00 87.56 100 GLU A N 1
ATOM 783 C CA . GLU A 1 100 ? 8.372 15.201 -17.015 1.00 87.56 100 GLU A CA 1
ATOM 784 C C . GLU A 1 100 ? 9.273 16.088 -16.146 1.00 87.56 100 GLU A C 1
ATOM 786 O O . GLU A 1 100 ? 9.093 17.298 -16.104 1.00 87.56 100 GLU A O 1
ATOM 791 N N . ARG A 1 101 ? 10.306 15.526 -15.506 1.00 87.75 101 ARG A N 1
ATOM 792 C CA . ARG A 1 101 ? 11.298 16.315 -14.755 1.00 87.75 101 ARG A CA 1
ATOM 793 C C . ARG A 1 101 ? 12.046 17.310 -15.633 1.00 87.75 101 ARG A C 1
ATOM 795 O O . ARG A 1 101 ? 12.249 18.440 -15.209 1.00 87.75 101 ARG A O 1
ATOM 802 N N . ARG A 1 102 ? 12.456 16.899 -16.838 1.00 88.62 102 ARG A N 1
ATOM 803 C CA . ARG A 1 102 ? 13.111 17.795 -17.803 1.00 88.62 102 ARG A CA 1
ATOM 804 C C . ARG A 1 102 ? 12.173 18.928 -18.209 1.00 88.62 102 ARG A C 1
ATOM 806 O O . ARG A 1 102 ? 12.585 20.074 -18.136 1.00 88.62 102 ARG A O 1
ATOM 813 N N . ARG A 1 103 ? 10.915 18.606 -18.524 1.00 85.12 103 ARG A N 1
ATOM 814 C CA . ARG A 1 103 ? 9.866 19.584 -18.849 1.00 85.12 103 ARG A CA 1
ATOM 815 C C . ARG A 1 103 ? 9.578 20.529 -17.688 1.00 85.12 103 ARG A C 1
ATOM 817 O O . ARG A 1 103 ? 9.447 21.712 -17.909 1.00 85.12 103 ARG A O 1
ATOM 824 N N . ARG A 1 104 ? 9.535 20.047 -16.444 1.00 82.44 104 ARG A N 1
ATOM 825 C CA . ARG A 1 104 ? 9.358 20.907 -15.260 1.00 82.44 104 ARG A CA 1
ATOM 826 C C . ARG A 1 104 ? 10.557 21.823 -15.011 1.00 82.44 104 ARG A C 1
ATOM 828 O O . ARG A 1 104 ? 10.379 22.913 -14.488 1.00 82.44 104 ARG A O 1
ATOM 835 N N . ALA A 1 105 ? 11.765 21.374 -15.355 1.00 82.81 105 ALA A N 1
ATOM 836 C CA . ALA A 1 105 ? 12.981 22.172 -15.216 1.00 82.81 105 ALA A CA 1
ATOM 837 C C . ALA A 1 105 ? 13.101 23.254 -16.301 1.00 82.81 105 ALA A C 1
ATOM 839 O O . ALA A 1 105 ? 13.670 24.312 -16.054 1.00 82.81 105 ALA A O 1
ATOM 840 N N . THR A 1 106 ? 12.562 23.007 -17.495 1.00 80.00 106 THR A N 1
ATOM 841 C CA . THR A 1 106 ? 12.491 23.995 -18.573 1.00 80.00 106 THR A CA 1
ATOM 842 C C . THR A 1 106 ? 11.122 24.664 -18.560 1.00 80.00 106 THR A C 1
ATOM 844 O O . THR A 1 106 ? 10.148 24.038 -18.955 1.00 80.00 106 THR A O 1
ATOM 847 N N . VAL A 1 107 ? 11.014 25.933 -18.164 1.00 72.38 107 VAL A N 1
ATOM 848 C CA . VAL A 1 107 ? 9.751 26.680 -18.314 1.00 72.38 107 VAL A CA 1
ATOM 849 C C . VAL A 1 107 ? 9.519 26.947 -19.804 1.00 72.38 107 VAL A C 1
ATOM 851 O O . VAL A 1 107 ? 9.886 27.988 -20.341 1.00 72.38 107 VAL A O 1
ATOM 854 N N . VAL A 1 108 ? 8.980 25.950 -20.502 1.00 73.69 108 VAL A N 1
ATOM 855 C CA . VAL A 1 108 ? 8.628 26.031 -21.917 1.00 73.69 108 VAL A CA 1
ATOM 856 C C . VAL A 1 108 ? 7.234 26.633 -21.990 1.00 73.69 108 VAL A C 1
ATOM 858 O O . VAL A 1 108 ? 6.248 25.985 -21.634 1.00 73.69 108 VAL A O 1
ATOM 861 N N . VAL A 1 109 ? 7.148 27.889 -22.427 1.00 79.06 109 VAL A N 1
ATOM 862 C CA . VAL A 1 109 ? 5.863 28.537 -22.709 1.00 79.06 109 VAL A CA 1
ATOM 863 C C . VAL A 1 109 ? 5.150 27.723 -23.793 1.00 79.06 109 VAL A C 1
ATOM 865 O O . VAL A 1 109 ? 5.670 27.571 -24.895 1.00 79.06 109 VAL A O 1
ATOM 868 N N . GLY A 1 110 ? 3.971 27.182 -23.472 1.00 78.75 110 GLY A N 1
ATOM 869 C CA . GLY A 1 110 ? 3.123 26.468 -24.432 1.00 78.75 110 GLY A CA 1
ATOM 870 C C . GLY A 1 110 ? 3.301 24.947 -24.515 1.00 78.75 110 GLY A C 1
ATOM 871 O O . GLY A 1 110 ? 2.814 24.353 -25.475 1.00 78.75 110 GLY A O 1
ATOM 872 N N . ASP A 1 111 ? 3.950 24.283 -23.547 1.00 80.56 111 ASP A N 1
ATOM 873 C CA . ASP A 1 111 ? 3.905 22.813 -23.492 1.00 80.56 111 ASP A CA 1
ATOM 874 C C . ASP A 1 111 ? 2.459 22.333 -23.246 1.00 80.56 111 ASP A C 1
ATOM 876 O O . ASP A 1 111 ? 1.876 22.570 -22.189 1.00 80.56 111 ASP A O 1
ATOM 880 N N . LEU A 1 112 ? 1.867 21.668 -24.243 1.00 83.81 112 LEU A N 1
ATOM 881 C CA . LEU A 1 112 ? 0.501 21.131 -24.190 1.00 83.81 112 LEU A CA 1
ATOM 882 C C . LEU A 1 112 ? 0.436 19.729 -23.568 1.00 83.81 112 LEU A C 1
ATOM 884 O O . LEU A 1 112 ? -0.653 19.197 -23.349 1.00 83.81 112 LEU A O 1
ATOM 888 N N . GLN A 1 113 ? 1.581 19.099 -23.304 1.00 82.38 113 GLN A N 1
ATOM 889 C CA . GLN A 1 113 ? 1.632 17.753 -22.735 1.00 82.38 113 GLN A CA 1
ATOM 890 C C . GLN A 1 113 ? 1.015 17.648 -21.334 1.00 82.38 113 GLN A C 1
ATOM 892 O O . GLN A 1 113 ? 0.258 16.704 -21.132 1.00 82.38 113 GLN A O 1
ATOM 897 N N . PRO A 1 114 ? 1.209 18.607 -20.404 1.00 85.62 114 PRO A N 1
ATOM 898 C CA . PRO A 1 114 ? 0.539 18.577 -19.105 1.00 85.62 114 PRO A CA 1
ATOM 899 C C . PRO A 1 114 ? -0.988 18.527 -19.211 1.00 85.62 114 PRO A C 1
ATOM 901 O O . PRO A 1 114 ? -1.635 17.867 -18.406 1.00 85.62 114 PRO A O 1
ATOM 904 N N . LEU A 1 115 ? -1.568 19.193 -20.219 1.00 84.81 115 LEU A N 1
ATOM 905 C CA . LEU A 1 115 ? -3.010 19.146 -20.465 1.00 84.81 115 LEU A CA 1
ATOM 906 C C . LEU A 1 115 ? -3.440 17.775 -20.988 1.00 84.81 115 LEU A C 1
ATOM 908 O O . LEU A 1 115 ? -4.449 17.252 -20.538 1.00 84.81 115 LEU A O 1
ATOM 912 N N . ARG A 1 116 ? -2.670 17.171 -21.899 1.00 83.44 116 ARG A N 1
ATOM 913 C CA . ARG A 1 116 ? -2.956 15.821 -22.412 1.00 83.44 116 ARG A CA 1
ATOM 914 C C . ARG A 1 116 ? -2.848 14.758 -21.322 1.00 83.44 116 ARG A C 1
ATOM 916 O O . ARG A 1 116 ? -3.718 13.905 -21.244 1.00 83.44 116 ARG A O 1
ATOM 923 N N . ASP A 1 117 ? -1.826 14.847 -20.475 1.00 83.94 117 ASP A N 1
ATOM 924 C CA . ASP A 1 117 ? -1.594 13.908 -19.373 1.00 83.94 117 ASP A CA 1
ATOM 925 C C . ASP A 1 117 ? -2.659 14.034 -18.262 1.00 83.94 117 ASP A C 1
ATOM 927 O O . ASP A 1 117 ? -2.904 13.078 -17.528 1.00 83.94 117 ASP A O 1
ATOM 931 N N . ALA A 1 118 ? -3.292 15.206 -18.120 1.00 83.81 118 ALA A N 1
ATOM 932 C CA . ALA A 1 118 ? -4.365 15.444 -17.153 1.00 83.81 118 ALA A CA 1
ATOM 933 C C . ALA A 1 118 ? -5.754 14.995 -17.646 1.00 83.81 118 ALA A C 1
ATOM 935 O O . ALA A 1 118 ? -6.699 14.954 -16.852 1.00 83.81 118 ALA A O 1
ATOM 936 N N . LEU A 1 119 ? -5.897 14.684 -18.937 1.00 86.62 119 LEU A N 1
ATOM 937 C CA . LEU A 1 119 ? -7.146 14.205 -19.518 1.00 86.62 119 LEU A CA 1
ATOM 938 C C . LEU A 1 119 ? -7.212 12.669 -19.452 1.00 86.62 119 LEU A C 1
ATOM 940 O O . LEU A 1 119 ? -6.213 12.005 -19.720 1.00 86.62 119 LEU A O 1
ATOM 944 N N . PRO A 1 120 ? -8.376 12.086 -19.116 1.00 78.44 120 PRO A N 1
ATOM 945 C CA . PRO A 1 120 ? -8.562 10.638 -19.158 1.00 78.44 120 PRO A CA 1
ATOM 946 C C . PRO A 1 120 ? -8.447 10.109 -20.594 1.00 78.44 120 PRO A C 1
ATOM 948 O O . PRO A 1 120 ? -8.869 10.771 -21.547 1.00 78.44 120 PRO A O 1
ATOM 951 N N . GLU A 1 121 ? -7.908 8.898 -20.753 1.00 81.38 121 GLU A N 1
ATOM 952 C CA . GLU A 1 121 ? -7.879 8.238 -22.060 1.00 81.38 121 GLU A CA 1
ATOM 953 C C . GLU A 1 121 ? -9.314 7.888 -22.498 1.00 81.38 121 GLU A C 1
ATOM 955 O O . GLU A 1 121 ? -10.162 7.532 -21.679 1.00 81.38 121 GLU A O 1
ATOM 960 N N . LEU A 1 122 ? -9.616 7.974 -23.799 1.00 76.81 122 LEU A N 1
ATOM 961 C CA . LEU A 1 122 ? -10.979 7.763 -24.323 1.00 76.81 122 LEU A CA 1
ATOM 962 C C . LEU A 1 122 ? -11.563 6.388 -23.937 1.00 76.81 122 LEU A C 1
ATOM 964 O O . LEU A 1 122 ? -12.761 6.272 -23.695 1.00 76.81 122 LEU A O 1
ATOM 968 N N . LEU A 1 123 ? -10.702 5.376 -23.794 1.00 74.38 123 LEU A N 1
ATOM 969 C CA . LEU A 1 123 ? -11.062 4.032 -23.333 1.00 74.38 123 LEU A CA 1
ATOM 970 C C . LEU A 1 123 ? -11.543 4.018 -21.867 1.00 74.38 123 LEU A C 1
ATOM 972 O O . LEU A 1 123 ? -12.450 3.269 -21.505 1.00 74.38 123 LEU A O 1
ATOM 976 N N . GLU A 1 124 ? -10.951 4.857 -21.012 1.00 69.06 124 GLU A N 1
ATOM 977 C CA . GLU A 1 124 ? -11.332 4.986 -19.601 1.00 69.06 124 GLU A CA 1
ATOM 978 C C . GLU A 1 124 ? -12.668 5.717 -19.443 1.00 69.06 124 GLU A C 1
ATOM 980 O O . GLU A 1 124 ? -13.442 5.407 -18.537 1.00 69.06 124 GLU A O 1
ATOM 985 N N . LEU A 1 125 ? -12.966 6.660 -20.343 1.00 66.38 125 LEU A N 1
ATOM 986 C CA . LEU A 1 125 ? -14.248 7.365 -20.376 1.00 66.38 125 LEU A CA 1
ATOM 987 C C . LEU A 1 125 ? -15.403 6.440 -20.774 1.00 66.38 125 LEU A C 1
ATOM 989 O O . LEU A 1 125 ? -16.475 6.515 -20.173 1.00 66.38 125 LEU A O 1
ATOM 993 N N . GLU A 1 126 ? -15.179 5.536 -21.727 1.00 70.25 126 GLU A N 1
ATOM 994 C CA . GLU A 1 126 ? -16.180 4.552 -22.152 1.00 70.25 126 GLU A CA 1
ATOM 995 C C . GLU A 1 126 ? -16.473 3.524 -21.041 1.00 70.25 126 GLU A C 1
ATOM 997 O O . GLU A 1 126 ? -17.629 3.186 -20.778 1.00 70.25 126 GLU A O 1
ATOM 1002 N N . ALA A 1 127 ? -15.442 3.101 -20.301 1.00 65.69 127 ALA A N 1
ATOM 1003 C CA . ALA A 1 127 ? -15.575 2.191 -19.160 1.00 65.69 127 ALA A CA 1
ATOM 1004 C C . ALA A 1 127 ? -16.087 2.865 -17.863 1.00 65.69 127 ALA A C 1
ATOM 1006 O O . ALA A 1 127 ? -16.542 2.183 -16.940 1.00 65.69 127 ALA A O 1
ATOM 1007 N N . GLY A 1 128 ? -15.996 4.196 -17.765 1.00 54.50 128 GLY A N 1
ATOM 1008 C CA . GLY A 1 128 ? -16.088 4.964 -16.519 1.00 54.50 128 GLY A CA 1
ATOM 1009 C C . GLY A 1 128 ? -17.457 5.545 -16.149 1.00 54.50 128 GLY A C 1
ATOM 1010 O O . GLY A 1 128 ? -17.563 6.188 -15.104 1.00 54.50 128 GLY A O 1
ATOM 1011 N N . SER A 1 129 ? -18.525 5.309 -16.919 1.00 54.97 129 SER A N 1
ATOM 1012 C CA . SER A 1 129 ? -19.861 5.897 -16.664 1.00 54.97 129 SER A CA 1
ATOM 1013 C C . SER A 1 129 ? -20.534 5.478 -15.337 1.00 54.97 129 SER A C 1
ATOM 1015 O O . SER A 1 129 ? -21.643 5.917 -15.039 1.00 54.97 129 SER A O 1
ATOM 1017 N N . ARG A 1 130 ? -19.888 4.641 -14.507 1.00 54.91 130 ARG A N 1
ATOM 1018 C CA . ARG A 1 130 ? -20.461 4.062 -13.276 1.00 54.91 130 ARG A CA 1
ATOM 1019 C C . ARG A 1 130 ? -19.534 4.039 -12.052 1.00 54.91 130 ARG A C 1
ATOM 1021 O O . ARG A 1 130 ? -19.681 3.149 -11.215 1.00 54.91 130 ARG A O 1
ATOM 1028 N N . GLN A 1 131 ? -18.591 4.970 -11.889 1.00 49.38 131 GLN A N 1
ATOM 1029 C CA . GLN A 1 131 ? -17.830 5.046 -10.628 1.00 49.38 131 GLN A CA 1
ATOM 1030 C C . GLN A 1 131 ? -18.049 6.348 -9.841 1.00 49.38 131 GLN A C 1
ATOM 1032 O O . GLN A 1 131 ? -17.686 7.425 -10.316 1.00 49.38 131 GLN A O 1
ATOM 1037 N N . PRO A 1 132 ? -18.582 6.268 -8.602 1.00 49.09 132 PRO A N 1
ATOM 1038 C CA . PRO A 1 132 ? -18.628 7.402 -7.690 1.00 49.09 132 PRO A CA 1
ATOM 1039 C C . PRO A 1 132 ? -17.215 7.748 -7.214 1.00 49.09 132 PRO A C 1
ATOM 1041 O O . PRO A 1 132 ? -16.490 6.894 -6.699 1.00 49.09 132 PRO A O 1
ATOM 1044 N N . ARG A 1 133 ? -16.825 9.020 -7.338 1.00 49.69 133 ARG A N 1
ATOM 1045 C CA . ARG A 1 133 ? -15.600 9.531 -6.716 1.00 49.69 133 ARG A CA 1
ATOM 1046 C C . ARG A 1 133 ? -15.800 9.593 -5.204 1.00 49.69 133 ARG A C 1
ATOM 1048 O O . ARG A 1 133 ? -16.587 10.392 -4.706 1.00 49.69 133 ARG A O 1
ATOM 1055 N N . THR A 1 134 ? -15.081 8.754 -4.470 1.00 43.06 134 THR A N 1
ATOM 1056 C CA . THR A 1 134 ? -15.090 8.757 -3.005 1.00 43.06 134 THR A CA 1
ATOM 1057 C C . THR A 1 134 ? -14.393 10.017 -2.490 1.00 43.06 134 THR A C 1
ATOM 1059 O O . THR A 1 134 ? -13.168 10.128 -2.578 1.00 43.06 134 THR A O 1
ATOM 1062 N N . ARG A 1 135 ? -15.164 10.974 -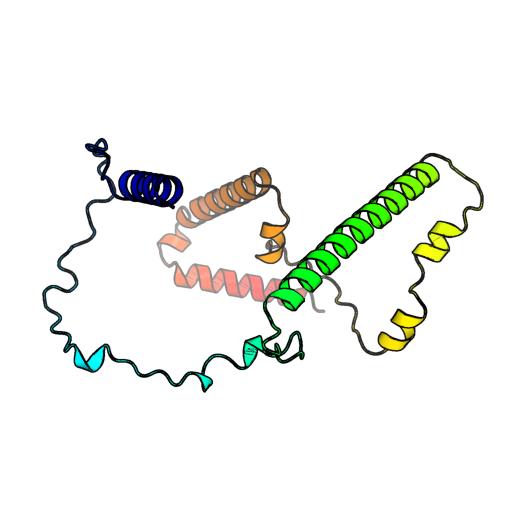1.961 1.00 44.84 135 ARG A N 1
ATOM 1063 C CA . ARG A 1 135 ? -14.635 12.082 -1.154 1.00 44.84 135 ARG A CA 1
ATOM 1064 C C . ARG A 1 135 ? -14.032 11.504 0.127 1.00 44.84 135 ARG A C 1
ATOM 1066 O O . ARG A 1 135 ? -14.667 10.705 0.812 1.00 44.84 135 ARG A O 1
ATOM 1073 N N . GLY A 1 136 ? -12.790 11.879 0.416 1.00 43.25 136 GLY A N 1
ATOM 1074 C CA . GLY A 1 136 ? -12.096 11.495 1.638 1.00 43.25 136 GLY A CA 1
ATOM 1075 C C . GLY A 1 136 ? -12.741 12.162 2.848 1.00 43.25 136 GLY A C 1
ATOM 1076 O O . GLY A 1 136 ? -12.578 13.359 3.050 1.00 43.25 136 GLY A O 1
ATOM 1077 N N . SER A 1 137 ? -13.465 11.376 3.642 1.00 45.16 137 SER A N 1
ATOM 1078 C CA . SER A 1 137 ? -13.781 11.710 5.030 1.00 45.16 137 SER A CA 1
ATOM 1079 C C . SER A 1 137 ? -12.473 11.674 5.825 1.00 45.16 137 SER A C 1
ATOM 1081 O O . SER A 1 137 ? -11.806 10.638 5.886 1.00 45.16 137 SER A O 1
ATOM 1083 N N . VAL A 1 138 ? -12.079 12.822 6.373 1.00 44.75 138 VAL A N 1
ATOM 1084 C CA . VAL A 1 138 ? -10.889 12.969 7.213 1.00 44.75 138 VAL A CA 1
ATOM 1085 C C . VAL A 1 138 ? -11.292 12.576 8.631 1.00 44.75 138 VAL A C 1
ATOM 1087 O O . VAL A 1 138 ? -11.757 13.405 9.403 1.00 44.75 138 VAL A O 1
ATOM 1090 N N . SER A 1 139 ? -11.176 11.291 8.978 1.00 50.47 139 SER A N 1
ATOM 1091 C CA . SER A 1 139 ? -11.292 10.899 10.384 1.00 50.47 139 SER A CA 1
ATOM 1092 C C . SER A 1 139 ? -10.002 11.274 11.107 1.00 50.47 139 SER A C 1
ATOM 1094 O O . SER A 1 139 ? -8.931 10.851 10.688 1.00 50.47 139 SER A O 1
ATOM 1096 N N . SER A 1 140 ? -10.101 12.006 12.219 1.00 54.94 140 SER A N 1
ATOM 1097 C CA . SER A 1 140 ? -8.966 12.447 13.055 1.00 54.94 140 SER A CA 1
ATOM 1098 C C . SER A 1 140 ? -8.125 11.306 13.660 1.00 54.94 140 SER A C 1
ATOM 1100 O O . SER A 1 140 ? -7.106 11.568 14.296 1.00 54.94 140 SER A O 1
ATOM 1102 N N . ARG A 1 141 ? -8.537 10.044 13.498 1.00 61.59 141 ARG A N 1
ATOM 1103 C CA . ARG A 1 141 ? -7.761 8.869 13.903 1.00 61.59 141 ARG A CA 1
ATOM 1104 C C . ARG A 1 141 ? -7.131 8.235 12.667 1.00 61.59 141 ARG A C 1
ATOM 1106 O O . ARG A 1 141 ? -7.875 7.968 11.716 1.00 61.59 141 ARG A O 1
ATOM 1113 N N . PRO A 1 142 ? -5.821 7.930 12.689 1.00 56.84 142 PRO A N 1
ATOM 1114 C CA . PRO A 1 142 ? -5.198 7.258 11.572 1.00 56.84 142 PRO A CA 1
ATOM 1115 C C . PRO A 1 142 ? -5.816 5.873 11.434 1.00 56.84 142 PRO A C 1
ATOM 1117 O O . PRO A 1 142 ? -5.694 5.016 12.312 1.00 56.84 142 PRO A O 1
ATOM 1120 N N . ARG A 1 143 ? -6.530 5.649 10.331 1.00 60.94 143 ARG A N 1
ATOM 1121 C CA . ARG A 1 143 ? -7.094 4.329 10.043 1.00 60.94 143 ARG A CA 1
ATOM 1122 C C . ARG A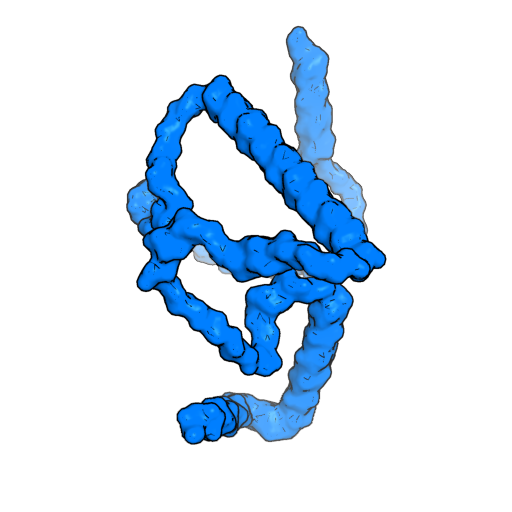 1 143 ? -5.947 3.318 9.902 1.00 60.94 143 ARG A C 1
ATOM 1124 O O . ARG A 1 143 ? -4.842 3.700 9.516 1.00 60.94 143 ARG A O 1
ATOM 1131 N N . PRO A 1 144 ? -6.180 2.010 10.099 1.00 57.34 144 PRO A N 1
ATOM 1132 C CA . PRO A 1 144 ? -5.161 0.987 9.835 1.00 57.34 144 PRO A CA 1
ATOM 1133 C C . PRO A 1 144 ? -4.515 1.108 8.436 1.00 57.34 144 PRO A C 1
ATOM 1135 O O . PRO A 1 144 ? -3.344 0.784 8.246 1.00 57.34 144 PRO A O 1
ATOM 1138 N N . SER A 1 145 ? -5.254 1.652 7.461 1.00 53.84 145 SER A N 1
ATOM 1139 C CA . SER A 1 145 ? -4.772 1.984 6.114 1.00 53.84 145 SER A CA 1
ATOM 1140 C C . SER A 1 145 ? -3.761 3.138 6.047 1.00 53.84 145 SER A C 1
ATOM 1142 O O . SER A 1 145 ? -2.980 3.204 5.100 1.00 53.84 145 SER A O 1
ATOM 1144 N N . GLU A 1 146 ? -3.774 4.055 7.012 1.00 72.31 146 GLU A N 1
ATOM 1145 C CA . GLU A 1 146 ? -2.883 5.219 7.097 1.00 72.31 146 GLU A CA 1
ATOM 1146 C C . GLU A 1 146 ? -1.563 4.861 7.780 1.00 72.31 146 GLU A C 1
ATOM 1148 O O . GLU A 1 146 ? -0.505 5.230 7.274 1.00 72.31 146 GLU A O 1
ATOM 1153 N N . LEU A 1 147 ? -1.595 4.020 8.823 1.00 75.94 147 LEU A N 1
ATOM 1154 C CA . LEU A 1 147 ? -0.386 3.507 9.485 1.00 75.94 147 LEU A CA 1
ATOM 1155 C C . LEU A 1 147 ? 0.552 2.785 8.503 1.00 75.94 147 LEU A C 1
ATOM 1157 O O . LEU A 1 147 ? 1.772 2.910 8.597 1.00 75.94 147 LEU A O 1
ATOM 1161 N N . SER A 1 148 ? -0.007 2.074 7.515 1.00 76.88 148 SER A N 1
ATOM 1162 C CA . SER A 1 148 ? 0.772 1.387 6.474 1.00 76.88 148 SER A CA 1
ATOM 1163 C C . SER A 1 148 ? 1.508 2.338 5.520 1.00 76.88 148 SER A C 1
ATOM 1165 O O . SER A 1 148 ? 2.418 1.894 4.820 1.00 76.88 148 SER A O 1
ATOM 1167 N N . ARG A 1 149 ? 1.109 3.613 5.444 1.00 84.62 149 ARG A N 1
ATOM 1168 C CA . ARG A 1 149 ? 1.722 4.627 4.571 1.00 84.62 149 ARG A CA 1
ATOM 1169 C C . ARG A 1 149 ? 2.814 5.433 5.283 1.00 84.62 149 ARG A C 1
ATOM 1171 O O . ARG A 1 149 ? 3.577 6.122 4.613 1.00 84.62 149 ARG A O 1
ATOM 1178 N N . MET A 1 150 ? 2.894 5.346 6.613 1.00 86.12 150 MET A N 1
ATOM 1179 C CA . MET A 1 150 ? 3.795 6.150 7.442 1.00 86.12 150 MET A CA 1
ATOM 1180 C C . MET A 1 150 ? 5.183 5.521 7.610 1.00 86.12 150 MET A C 1
ATOM 1182 O O . MET A 1 150 ? 5.358 4.296 7.654 1.00 86.12 150 MET A O 1
ATOM 1186 N N . SER A 1 151 ? 6.184 6.388 7.778 1.00 93.38 151 SER A N 1
ATOM 1187 C CA . SER A 1 151 ? 7.540 5.983 8.159 1.00 93.38 151 SER A CA 1
ATOM 1188 C C . SER A 1 151 ? 7.546 5.292 9.531 1.00 93.38 151 SER A C 1
ATOM 1190 O O . SER A 1 151 ? 6.662 5.506 10.359 1.00 93.38 151 SER A O 1
ATOM 1192 N N . ALA A 1 152 ? 8.552 4.455 9.794 1.00 93.44 152 ALA A N 1
ATOM 1193 C CA . ALA A 1 152 ? 8.694 3.769 11.080 1.00 93.44 152 ALA A CA 1
ATOM 1194 C C . ALA A 1 152 ? 8.844 4.749 12.259 1.00 93.44 152 ALA A C 1
ATOM 1196 O O . ALA A 1 152 ? 8.213 4.547 13.289 1.00 93.44 152 ALA A O 1
ATOM 1197 N N . ALA A 1 153 ? 9.602 5.839 12.086 1.00 93.94 153 ALA A N 1
ATOM 1198 C CA . ALA A 1 153 ? 9.779 6.857 13.127 1.00 93.94 153 ALA A CA 1
ATOM 1199 C C . ALA A 1 153 ? 8.458 7.561 13.478 1.00 93.94 153 ALA A C 1
ATOM 1201 O O . ALA A 1 153 ? 8.121 7.710 14.646 1.00 93.94 153 ALA A O 1
ATOM 1202 N N . GLN A 1 154 ? 7.666 7.905 12.460 1.00 92.12 154 GLN A N 1
ATOM 1203 C CA . GLN A 1 154 ? 6.353 8.526 12.650 1.00 92.12 154 GLN A CA 1
ATOM 1204 C C . GLN A 1 154 ? 5.380 7.584 13.374 1.00 92.12 154 GLN A C 1
ATOM 1206 O O . GLN A 1 154 ? 4.591 8.022 14.204 1.00 92.12 154 GLN A O 1
ATOM 1211 N N . ARG A 1 155 ? 5.450 6.274 13.094 1.00 92.50 155 ARG A N 1
ATOM 1212 C CA . ARG A 1 155 ? 4.659 5.268 13.818 1.00 92.50 155 ARG A CA 1
ATOM 1213 C C . ARG A 1 155 ? 5.043 5.185 15.296 1.00 92.50 155 ARG A C 1
ATOM 1215 O O . ARG A 1 155 ? 4.154 5.067 16.128 1.00 92.50 155 ARG A O 1
ATOM 1222 N N . LEU A 1 156 ? 6.335 5.254 15.622 1.00 92.44 156 LEU A N 1
ATOM 1223 C CA . LEU A 1 156 ? 6.790 5.255 17.015 1.00 92.44 156 LEU A CA 1
ATOM 1224 C C . LEU A 1 156 ? 6.295 6.492 17.772 1.00 92.44 156 LEU A C 1
ATOM 1226 O O . LEU A 1 156 ? 5.765 6.336 18.865 1.00 92.44 156 LEU A O 1
ATOM 1230 N N . GLN A 1 157 ? 6.368 7.677 17.161 1.00 94.31 157 GLN A N 1
ATOM 1231 C CA . GLN A 1 157 ? 5.860 8.915 17.766 1.00 94.31 157 GLN A CA 1
ATOM 1232 C C . GLN A 1 157 ? 4.365 8.830 18.100 1.00 94.31 157 GLN A C 1
ATOM 1234 O O . GLN A 1 157 ? 3.971 9.137 19.220 1.00 94.31 157 GLN A O 1
ATOM 1239 N N . LEU A 1 158 ? 3.534 8.328 17.179 1.00 92.19 158 LEU A N 1
ATOM 1240 C CA . LEU A 1 158 ? 2.105 8.128 17.454 1.00 92.19 158 LEU A CA 1
ATOM 1241 C C . LEU A 1 158 ? 1.863 7.174 18.630 1.00 92.19 158 LEU A C 1
ATOM 1243 O O . LEU A 1 158 ? 1.013 7.439 19.477 1.00 92.19 158 LEU A O 1
ATOM 1247 N N . LEU A 1 159 ? 2.617 6.074 18.706 1.00 91.81 159 LEU A N 1
ATOM 1248 C CA . LEU A 1 159 ? 2.504 5.134 19.822 1.00 91.81 159 LEU A CA 1
ATOM 1249 C C . LEU A 1 159 ? 2.941 5.764 21.148 1.00 91.81 159 LEU A C 1
ATOM 1251 O O . LEU A 1 159 ? 2.363 5.460 22.188 1.00 91.81 159 LEU A O 1
ATOM 1255 N N . GLU A 1 160 ? 3.959 6.622 21.136 1.00 95.50 160 GLU A N 1
ATOM 1256 C CA . GLU A 1 160 ? 4.396 7.373 22.316 1.00 95.50 160 GLU A CA 1
ATOM 1257 C C . GLU A 1 160 ? 3.323 8.361 22.783 1.00 95.50 160 GLU A C 1
ATOM 1259 O O . GLU A 1 160 ? 3.012 8.397 23.975 1.00 95.50 160 GLU A O 1
ATOM 1264 N N . GLU A 1 161 ? 2.686 9.081 21.858 1.00 95.62 161 GLU A N 1
ATOM 1265 C CA . GLU A 1 161 ? 1.552 9.957 22.163 1.00 95.62 161 GLU A CA 1
ATOM 1266 C C . GLU A 1 161 ? 0.361 9.185 22.745 1.00 95.62 161 GLU A C 1
ATOM 1268 O O . GLU A 1 161 ? -0.217 9.595 23.751 1.00 95.62 161 GLU A O 1
ATOM 1273 N N . GLU A 1 162 ? -0.013 8.051 22.147 1.00 93.69 162 GLU A N 1
ATOM 1274 C CA . GLU A 1 162 ? -1.105 7.213 22.654 1.00 93.69 162 GLU A CA 1
ATOM 1275 C C . GLU A 1 162 ? -0.786 6.642 24.038 1.00 93.69 162 GLU A C 1
ATOM 1277 O O . GLU A 1 162 ? -1.643 6.644 24.923 1.00 93.69 162 GLU A O 1
ATOM 1282 N N . ARG A 1 163 ? 0.461 6.212 24.264 1.00 94.62 163 ARG A N 1
ATOM 1283 C CA . ARG A 1 163 ? 0.931 5.766 25.582 1.00 94.62 163 ARG A CA 1
ATOM 1284 C C . ARG A 1 163 ? 0.848 6.883 26.618 1.00 94.62 163 ARG A C 1
ATOM 1286 O O . ARG A 1 163 ? 0.454 6.605 27.749 1.00 94.62 163 ARG A O 1
ATOM 1293 N N . ALA A 1 164 ? 1.204 8.116 26.257 1.00 96.19 164 ALA A N 1
ATOM 1294 C CA . ALA A 1 164 ? 1.090 9.270 27.144 1.00 96.19 164 ALA A CA 1
ATOM 1295 C C . ALA A 1 164 ? -0.379 9.564 27.491 1.00 96.19 164 ALA A C 1
ATOM 1297 O O . ALA A 1 164 ? -0.731 9.549 28.671 1.00 96.19 164 ALA A O 1
ATOM 1298 N N . ARG A 1 165 ? -1.256 9.683 26.482 1.00 93.88 165 ARG A N 1
ATOM 1299 C CA . ARG A 1 165 ? -2.706 9.884 26.682 1.00 93.88 165 ARG A CA 1
ATOM 1300 C C . ARG A 1 165 ? -3.324 8.783 27.547 1.00 93.88 165 ARG A C 1
ATOM 1302 O O . ARG A 1 165 ? -4.148 9.055 28.416 1.00 93.88 165 ARG A O 1
ATOM 1309 N N . PHE A 1 166 ? -2.919 7.527 27.343 1.00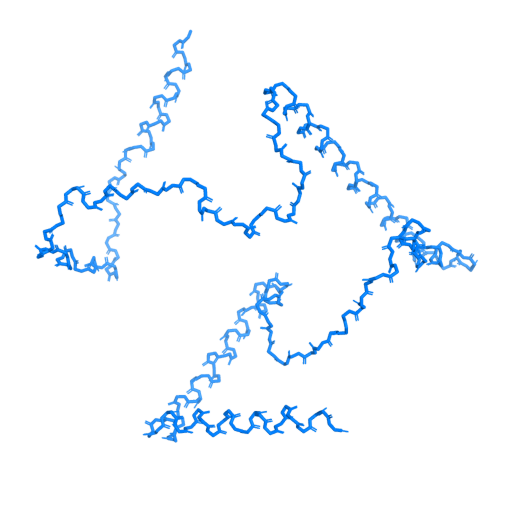 94.50 166 PHE A N 1
ATOM 1310 C CA . PHE A 1 166 ? -3.430 6.409 28.136 1.00 94.50 166 PHE A CA 1
ATOM 1311 C C . PHE A 1 166 ? -2.947 6.456 29.589 1.00 94.50 166 PHE A C 1
ATOM 1313 O O . PHE A 1 166 ? -3.722 6.180 30.503 1.00 94.50 166 PHE A O 1
ATOM 1320 N N . ARG A 1 167 ? -1.689 6.846 29.832 1.00 95.62 167 ARG A N 1
ATOM 1321 C CA . ARG A 1 167 ? -1.172 7.052 31.194 1.00 95.62 167 ARG A CA 1
ATOM 1322 C C . ARG A 1 167 ? -1.932 8.153 31.928 1.00 95.62 167 ARG A C 1
ATOM 1324 O O . ARG A 1 167 ? -2.252 7.967 33.098 1.00 95.62 167 ARG A O 1
ATOM 1331 N N . GLU A 1 168 ? -2.256 9.252 31.254 1.00 95.38 168 GLU A N 1
ATOM 1332 C CA . GLU A 1 168 ? -3.078 10.333 31.814 1.00 95.38 168 GLU A CA 1
ATOM 1333 C C . GLU A 1 168 ? -4.491 9.850 32.160 1.00 95.38 168 GLU A C 1
ATOM 1335 O O . GLU A 1 168 ? -4.975 10.074 33.270 1.00 95.38 168 GLU A O 1
ATOM 1340 N N . LEU A 1 169 ? -5.129 9.103 31.256 1.00 94.06 169 LEU A N 1
ATOM 1341 C CA . LEU A 1 169 ? -6.447 8.518 31.495 1.00 94.06 169 LEU A CA 1
ATOM 1342 C C . LEU A 1 169 ? -6.434 7.557 32.692 1.00 94.06 169 LEU A C 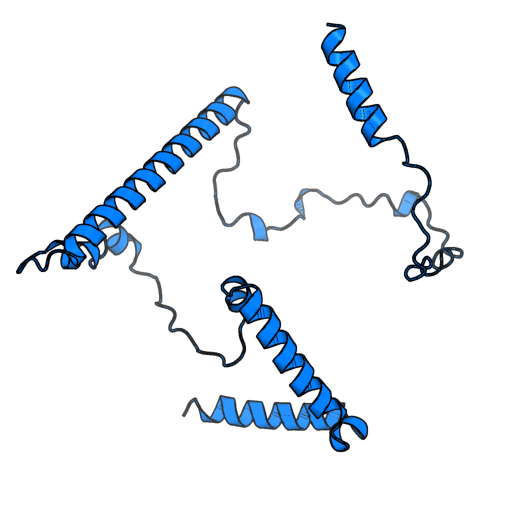1
ATOM 1344 O O . LEU A 1 169 ? -7.304 7.644 33.558 1.00 94.06 169 LEU A O 1
ATOM 1348 N N . LEU A 1 170 ? -5.410 6.707 32.807 1.00 94.00 170 LEU A N 1
ATOM 1349 C CA . LEU A 1 170 ? -5.220 5.842 33.973 1.00 94.00 170 LEU A CA 1
ATOM 1350 C C . LEU A 1 170 ? -4.882 6.608 35.255 1.00 94.00 170 LEU A C 1
ATOM 1352 O O . LEU A 1 170 ? -5.090 6.064 36.340 1.00 94.00 170 LEU A O 1
ATOM 1356 N N . ALA A 1 171 ? -4.331 7.819 35.164 1.00 96.12 171 ALA A N 1
ATOM 1357 C CA . ALA A 1 171 ? -4.084 8.687 36.310 1.00 96.12 171 ALA A CA 1
ATOM 1358 C C . ALA A 1 171 ? -5.362 9.384 36.799 1.00 96.12 171 ALA A C 1
ATOM 1360 O O . ALA A 1 171 ? -5.441 9.737 37.977 1.00 96.12 171 ALA A O 1
ATOM 1361 N N . SER A 1 172 ? -6.369 9.540 35.933 1.00 92.81 172 SER A N 1
ATOM 1362 C CA . SER A 1 172 ? -7.625 10.195 36.292 1.00 92.81 172 SER A CA 1
ATOM 1363 C C . SER A 1 172 ? -8.407 9.396 37.358 1.00 92.81 172 SER A C 1
ATOM 1365 O O . SER A 1 172 ? -8.620 8.185 37.219 1.00 92.81 172 SER A O 1
ATOM 1367 N N . PRO A 1 173 ? -8.855 10.046 38.449 1.00 94.62 173 PRO A N 1
ATOM 1368 C CA . PRO A 1 173 ? -9.564 9.364 39.531 1.00 94.62 173 PRO A CA 1
ATOM 1369 C C . PRO A 1 173 ? -10.957 8.883 39.102 1.00 94.62 173 PRO A C 1
ATOM 1371 O O . PRO A 1 173 ? -11.426 7.857 39.584 1.00 94.62 173 PRO A O 1
ATOM 1374 N N . THR A 1 174 ? -11.597 9.579 38.160 1.00 92.25 174 THR A N 1
ATOM 1375 C CA . THR A 1 174 ? -12.918 9.232 37.616 1.00 92.25 174 THR A CA 1
ATOM 1376 C C . THR A 1 174 ? -12.890 7.907 36.855 1.00 92.25 174 THR A C 1
ATOM 1378 O O . THR A 1 174 ? -13.757 7.058 37.067 1.00 92.25 174 THR A O 1
ATOM 1381 N N . TYR A 1 175 ? -11.858 7.683 36.033 1.00 94.00 175 TYR A N 1
ATOM 1382 C CA . TYR A 1 175 ? -11.666 6.417 35.328 1.00 94.00 175 TYR A CA 1
ATOM 1383 C C . TYR A 1 175 ? -11.312 5.274 36.288 1.00 94.00 175 TYR A C 1
ATOM 1385 O O . TYR A 1 175 ? -11.801 4.160 36.118 1.00 94.00 175 TYR A O 1
ATOM 1393 N N . ARG A 1 176 ? -10.509 5.545 37.330 1.00 95.00 176 ARG A N 1
ATOM 1394 C CA . ARG A 1 176 ? -10.182 4.544 38.362 1.00 95.00 176 ARG A CA 1
ATOM 1395 C C . ARG A 1 176 ? -11.391 4.127 39.196 1.00 95.00 176 ARG A C 1
ATOM 1397 O O . ARG A 1 176 ? -11.504 2.953 39.527 1.00 95.00 176 ARG A O 1
ATOM 1404 N N . ALA A 1 177 ? -12.269 5.070 39.536 1.00 95.81 177 ALA A N 1
ATOM 1405 C CA . ALA A 1 177 ? -13.461 4.793 40.331 1.00 95.81 177 ALA A CA 1
ATOM 1406 C C . ALA A 1 177 ? -14.518 4.012 39.535 1.00 95.81 177 ALA A C 1
ATOM 1408 O O . ALA A 1 177 ? -15.084 3.047 40.043 1.00 95.81 177 ALA A O 1
ATOM 1409 N N . SER A 1 178 ? -14.782 4.409 38.285 1.00 94.00 178 SER A N 1
ATOM 1410 C CA . SER A 1 178 ? -15.806 3.773 37.450 1.00 94.00 178 SER A CA 1
ATOM 1411 C C . SER A 1 178 ? -15.440 3.828 35.956 1.00 94.00 178 SER A C 1
ATOM 1413 O O . SER A 1 178 ? -15.891 4.732 35.243 1.00 94.00 178 SER A O 1
ATOM 1415 N N . PRO A 1 179 ? -14.659 2.858 35.440 1.00 95.62 179 PRO A N 1
ATOM 1416 C CA . PRO A 1 179 ? -14.124 2.919 34.077 1.00 95.62 179 PRO A CA 1
ATOM 1417 C C . PRO A 1 179 ? -15.219 2.836 33.007 1.00 95.62 179 PRO A C 1
ATOM 1419 O O . PRO A 1 179 ? -15.203 3.599 32.045 1.00 95.62 179 PRO A O 1
ATOM 1422 N N . LEU A 1 180 ? -16.216 1.963 33.188 1.00 95.94 180 LEU A N 1
ATOM 1423 C CA . LEU A 1 180 ? -17.307 1.795 32.219 1.00 95.94 180 LEU A CA 1
ATOM 1424 C C . LEU A 1 180 ? -18.159 3.063 32.070 1.00 95.94 180 LEU A C 1
ATOM 1426 O O . LEU A 1 180 ? -18.554 3.418 30.962 1.00 95.94 180 LEU A O 1
ATOM 1430 N N . LEU A 1 181 ? -18.407 3.765 33.178 1.00 95.62 181 LEU A N 1
ATOM 1431 C CA . LEU A 1 181 ? -19.195 4.995 33.189 1.00 95.62 181 LEU A CA 1
ATOM 1432 C C . LEU A 1 181 ? -18.431 6.139 32.510 1.00 95.62 181 LEU A C 1
ATOM 1434 O O . LEU A 1 181 ? -19.006 6.847 31.685 1.00 95.62 181 LEU A O 1
ATOM 1438 N N . ALA A 1 182 ? -17.128 6.265 32.784 1.00 94.62 182 ALA A N 1
ATOM 1439 C CA . ALA A 1 182 ? -16.261 7.241 32.126 1.00 94.62 182 ALA A CA 1
ATOM 1440 C C . ALA A 1 182 ? -16.197 7.017 30.603 1.00 94.62 182 ALA A C 1
ATOM 1442 O O . ALA A 1 182 ? -16.332 7.965 29.829 1.00 94.62 182 ALA A O 1
ATOM 1443 N N . ILE A 1 183 ? -16.072 5.758 30.162 1.00 94.25 183 ILE A N 1
ATOM 1444 C CA . ILE A 1 183 ? -16.110 5.399 28.736 1.00 94.25 183 ILE A CA 1
ATOM 1445 C C . ILE A 1 183 ? -17.468 5.763 28.122 1.00 94.25 183 ILE A C 1
ATOM 1447 O O . ILE A 1 183 ? -17.512 6.361 27.048 1.00 94.25 183 ILE A O 1
ATOM 1451 N N . GLY A 1 184 ? -18.574 5.447 28.803 1.00 94.69 184 GLY A N 1
ATOM 1452 C CA . GLY A 1 184 ? -19.923 5.770 28.332 1.00 94.69 184 GLY A CA 1
ATOM 1453 C C . GLY A 1 184 ? -20.151 7.274 28.150 1.00 94.69 184 GLY A C 1
ATOM 1454 O O . GLY A 1 184 ? -20.682 7.695 27.124 1.00 94.69 184 GLY A O 1
ATOM 1455 N N . GLN A 1 185 ? -19.688 8.093 29.098 1.00 93.31 185 GLN A N 1
ATOM 1456 C CA . GLN A 1 185 ? -19.752 9.556 28.999 1.00 93.31 185 GLN A CA 1
ATOM 1457 C C . GLN A 1 185 ? -18.926 10.089 27.826 1.00 93.31 185 GLN A C 1
ATOM 1459 O O . GLN A 1 185 ? -19.410 10.922 27.062 1.00 93.31 185 GLN A O 1
ATOM 1464 N N . GLN A 1 186 ? -17.702 9.584 27.651 1.00 92.38 186 GLN A N 1
ATOM 1465 C CA . GLN A 1 186 ? -16.837 9.993 26.549 1.00 92.38 186 GLN A CA 1
ATOM 1466 C C . GLN A 1 186 ? -17.448 9.630 25.190 1.00 92.38 186 GLN A C 1
ATOM 1468 O O . GLN A 1 186 ? -17.435 10.447 24.274 1.00 92.38 186 GLN A O 1
ATOM 1473 N N . LEU A 1 187 ? -18.020 8.431 25.053 1.00 93.44 187 LEU A N 1
ATOM 1474 C CA . LEU A 1 187 ? -18.708 8.017 23.829 1.00 93.44 187 LEU A CA 1
ATOM 1475 C C . LEU A 1 187 ? -19.919 8.905 23.528 1.00 93.44 187 LEU A C 1
ATOM 1477 O O . LEU A 1 187 ? -20.076 9.336 22.389 1.00 93.44 187 LEU A O 1
ATOM 1481 N N . ALA A 1 188 ? -20.731 9.233 24.537 1.00 93.38 188 ALA A N 1
ATOM 1482 C CA . ALA A 1 188 ? -21.866 10.138 24.369 1.00 93.38 188 ALA A CA 1
ATOM 1483 C C . ALA A 1 188 ? -21.426 11.534 23.889 1.00 93.38 188 ALA A C 1
ATOM 1485 O O . ALA A 1 188 ? -22.045 12.093 22.986 1.00 93.38 188 ALA A O 1
ATOM 1486 N N . GLN A 1 189 ? -20.323 12.066 24.430 1.00 91.88 189 GLN A N 1
ATOM 1487 C CA . GLN A 1 189 ? -19.731 13.328 23.972 1.00 91.88 189 GLN A CA 1
ATOM 1488 C C . GLN A 1 189 ? -19.228 13.234 22.523 1.00 91.88 189 GLN A C 1
ATOM 1490 O O . GLN A 1 189 ? -19.497 14.133 21.732 1.00 91.88 189 GLN A O 1
ATOM 1495 N N . GLN A 1 190 ? -18.550 12.142 22.140 1.00 90.69 190 GLN A N 1
ATOM 1496 C CA . GLN A 1 190 ? -18.103 11.946 20.752 1.00 90.69 190 GLN A CA 1
ATOM 1497 C C . GLN A 1 190 ? -19.284 11.890 19.776 1.00 90.69 190 GLN A C 1
ATOM 1499 O O . GLN A 1 190 ? -19.246 12.548 18.744 1.00 90.69 190 GLN A O 1
ATOM 1504 N N . MET A 1 191 ? -20.357 11.174 20.125 1.00 87.88 191 MET A N 1
ATOM 1505 C CA . MET A 1 191 ? -21.552 11.083 19.280 1.00 87.88 191 MET A CA 1
ATOM 1506 C C . MET A 1 191 ? -22.238 12.438 19.073 1.00 87.88 191 MET A C 1
ATOM 1508 O O . MET A 1 191 ? -22.749 12.701 17.988 1.00 87.88 191 MET A O 1
ATOM 1512 N N . GLN A 1 192 ? -22.242 13.307 20.087 1.00 88.25 192 GLN A N 1
ATOM 1513 C CA . GLN A 1 192 ? -22.783 14.665 19.964 1.00 88.25 192 GLN A CA 1
ATOM 1514 C C . GLN A 1 192 ? -21.923 15.548 19.048 1.00 88.25 192 GLN A C 1
ATOM 1516 O O . GLN A 1 192 ? -22.466 16.323 18.265 1.00 88.25 192 GLN A O 1
ATOM 1521 N N . LEU A 1 193 ? -20.595 15.416 19.117 1.00 84.81 193 LEU A N 1
ATOM 1522 C CA . LEU A 1 193 ? -19.666 16.171 18.272 1.00 84.81 193 LEU A CA 1
ATOM 1523 C C . LEU A 1 193 ? -19.708 15.714 16.807 1.00 84.81 193 LEU A C 1
ATOM 1525 O O . LEU A 1 193 ? -19.746 16.553 15.911 1.00 84.81 193 LEU A O 1
ATOM 1529 N N . ASP A 1 194 ? -19.750 14.402 16.566 1.00 77.06 194 ASP A N 1
ATOM 1530 C CA . ASP A 1 194 ? -19.813 13.841 15.214 1.00 77.06 194 ASP A CA 1
ATOM 1531 C C . ASP A 1 194 ? -21.182 14.113 14.557 1.00 77.06 194 ASP A C 1
ATOM 1533 O O . ASP A 1 194 ? -21.244 14.430 13.372 1.00 77.06 194 ASP A O 1
ATOM 1537 N N . GLY A 1 195 ? -22.278 14.069 15.328 1.00 65.88 195 GLY A N 1
ATOM 1538 C CA . GLY A 1 195 ? -23.627 14.391 14.842 1.00 65.88 195 GLY A CA 1
ATOM 1539 C C . GLY A 1 195 ? -23.884 15.887 14.613 1.00 65.88 195 GLY A C 1
ATOM 1540 O O . GLY A 1 195 ? -24.710 16.244 13.779 1.00 65.88 195 GLY A O 1
ATOM 1541 N N . GLY A 1 196 ? -23.166 16.775 15.310 1.00 56.84 196 GLY A N 1
ATOM 1542 C CA . GLY A 1 196 ? -23.257 18.229 15.122 1.00 56.84 196 GLY A CA 1
ATOM 1543 C C . GLY A 1 196 ? -22.522 18.760 13.886 1.00 56.84 196 GLY A C 1
ATOM 1544 O O . GLY A 1 196 ? -22.688 19.924 13.540 1.00 56.84 196 GLY A O 1
ATOM 1545 N N . SER A 1 197 ? -21.718 17.926 13.219 1.00 51.97 197 SER A N 1
ATOM 1546 C CA . SER A 1 197 ? -20.998 18.284 11.989 1.00 51.97 197 SER A CA 1
ATOM 1547 C C . SER A 1 197 ? -21.788 17.979 10.704 1.00 51.97 197 SER A C 1
ATOM 1549 O O . SER A 1 197 ? -21.290 18.273 9.616 1.00 51.97 197 SER A O 1
ATOM 1551 N N . GLU A 1 198 ? -22.973 17.364 10.808 1.00 52.03 198 GLU A N 1
ATOM 1552 C CA . GLU A 1 198 ? -23.820 16.972 9.667 1.00 52.03 198 GLU A CA 1
ATOM 1553 C C . GLU A 1 198 ? -25.017 17.915 9.400 1.00 52.03 198 GLU A C 1
ATOM 1555 O O . GLU A 1 198 ? -25.836 17.616 8.529 1.00 52.03 198 GLU A O 1
ATOM 1560 N N . LEU A 1 199 ? -25.112 19.058 10.094 1.00 41.06 199 LEU A N 1
ATOM 1561 C CA . LEU A 1 199 ? -26.107 20.121 9.854 1.00 41.06 199 LEU A CA 1
ATOM 1562 C C . LEU A 1 199 ? -25.439 21.395 9.324 1.00 41.06 199 LEU A C 1
ATOM 1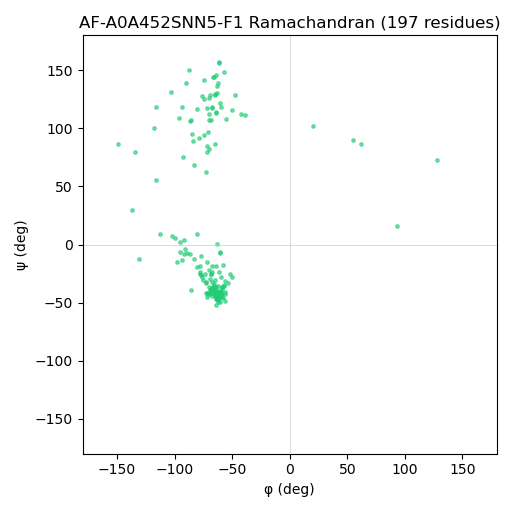564 O O . LEU A 1 199 ? -26.044 22.032 8.432 1.00 41.06 199 LEU A O 1
#

InterPro domains:
  IPR028160 Ribosome biogenesis protein Slx9-like [PF15341] (69-190)

Solvent-accessible surface area (backbone atoms only — not comparable to full-atom values): 12842 Å² total; per-residue (Å²): 124,66,70,66,52,53,52,52,50,51,54,51,50,65,73,66,54,78,80,80,81,77,83,86,72,90,78,74,72,74,79,60,91,59,84,57,74,83,66,84,74,61,74,74,73,74,64,72,82,72,67,83,85,75,71,58,83,81,73,63,83,78,67,90,60,80,78,68,87,64,55,72,67,57,54,51,51,54,51,51,51,54,50,50,52,50,53,50,52,50,51,51,52,51,50,52,53,51,51,50,51,51,51,71,72,44,89,59,89,82,69,60,59,70,60,57,73,72,48,80,55,73,71,54,58,72,70,46,86,79,70,84,83,80,77,82,79,83,63,95,60,81,46,81,79,47,62,76,74,51,56,71,69,60,52,50,51,54,51,51,51,51,53,48,56,49,52,52,49,69,66,35,65,63,39,68,76,38,49,70,60,46,52,52,54,52,51,54,53,49,54,54,57,62,59,64,73,78,118

Organism: Ursus americanus (NCBI:txid9643)